Protein AF-A0A5N9HP59-F1 (afdb_monomer_lite)

Sequence (211 aa):
MQLTKTTSWGFIIGGLWASIGMLAFFFGILGVSDDMEPAEEFKKLQDNQEMALVFFIISVGVFGYLTKSFVQLSEAVNVIAEWHTYVRIMAIIMVGSLLVSMSTWLIHGPDATLETQQASDAVGNSVNSLFIIASAFVQLIIAWFALKNGLGNQIFKVFVAIIGVLSVLDLVNMVVDGAGSESDLAFITWIGWAIAVVGIGVLGLVTKEDA

Foldseek 3Di:
DFQDLLLLVLLQLLLCCLPVVVCCCQCPVLVHDPPDDLVSSVVSLVVCLVVLVVSLVVLLVSLVSNLVSLLSLCVQLPQDPVVSVLLNVLSCLLSVLLSQLSCLSRHDDPPDDSVSSVVSNVVSLVSNLSNLLSQLSSLLSSLVSNVVVVDDDPQLNVLSVLSNVLSVLSVVCCVPVHGRDDDPSVVVSSNSNSVSSNSNSVSSVVVVVVD

Secondary structure (DSSP, 8-state):
----HHHHHHHHHHHHIIIIIHHIIIIIII---TT--HHHHHHHHHHTHHHHHHHHHHHHHHHHHHHHHHHHHHHHTT--HHHHHHHHHHHHHHHHHHHHHHHHTT---TT--HHHHHHHHHHHHHHHHHHHHHHHHHHHHHHHHHHHTT-S-HHHHHHHHHHHHHHHHHHHHHHHH-TT---HHHHHHHHHHHHHHHHHHHHHHHTTTT-

pLDDT: mean 89.1, std 9.53, range [40.91, 97.38]

Radius of gyration: 17.84 Å; chains: 1; bounding box: 45×36×55 Å

Structure (mmCIF, N/CA/C/O backbone):
data_AF-A0A5N9HP59-F1
#
_entry.id   AF-A0A5N9HP59-F1
#
loop_
_atom_site.group_PDB
_atom_site.id
_atom_site.type_symbol
_atom_site.label_atom_id
_atom_site.label_alt_id
_atom_site.label_comp_id
_atom_site.label_asym_id
_atom_site.label_entity_id
_atom_site.label_seq_id
_atom_site.pdbx_PDB_ins_code
_atom_site.Cartn_x
_atom_site.Cartn_y
_atom_site.Cartn_z
_atom_site.occupancy
_atom_site.B_iso_or_equiv
_atom_site.auth_seq_id
_atom_site.auth_comp_id
_atom_site.auth_asym_id
_atom_site.auth_atom_id
_atom_site.pdbx_PDB_model_num
ATOM 1 N N . MET A 1 1 ? -12.501 -2.796 20.403 1.00 60.69 1 MET A N 1
ATOM 2 C CA . MET A 1 1 ? -12.332 -3.049 18.957 1.00 60.69 1 MET A CA 1
ATOM 3 C C . MET A 1 1 ? -11.448 -4.272 18.817 1.00 60.69 1 MET A C 1
ATOM 5 O O . MET A 1 1 ? -10.365 -4.255 19.383 1.00 60.69 1 MET A O 1
ATOM 9 N N . GLN A 1 2 ? -11.916 -5.322 18.145 1.00 65.44 2 GLN A N 1
ATOM 10 C CA . GLN A 1 2 ? -11.119 -6.525 17.902 1.00 65.44 2 GLN A CA 1
ATOM 11 C C . GLN A 1 2 ? -10.943 -6.697 16.394 1.00 65.44 2 GLN A C 1
ATOM 13 O O . GLN A 1 2 ? -11.914 -6.940 15.682 1.00 65.44 2 GLN A O 1
ATOM 18 N N . LEU A 1 3 ? -9.709 -6.555 15.907 1.00 82.44 3 LEU A N 1
ATOM 19 C CA . LEU A 1 3 ? -9.362 -6.990 14.555 1.00 82.44 3 LEU A CA 1
ATOM 20 C C . LEU A 1 3 ? -9.333 -8.516 14.527 1.00 82.44 3 LEU A C 1
ATOM 22 O O . LEU A 1 3 ? -8.943 -9.160 15.501 1.00 82.44 3 LEU A O 1
ATOM 26 N N . THR A 1 4 ? -9.764 -9.130 13.427 1.00 87.44 4 THR A N 1
ATOM 27 C CA . THR A 1 4 ? -9.646 -10.587 13.312 1.00 87.44 4 THR A CA 1
ATOM 28 C C . THR A 1 4 ? -8.181 -10.976 13.102 1.00 87.44 4 THR A C 1
ATOM 30 O O . THR A 1 4 ? -7.405 -10.208 12.540 1.00 87.44 4 THR A O 1
ATOM 33 N N . LYS A 1 5 ? -7.801 -12.198 13.506 1.00 90.00 5 LYS A N 1
ATOM 34 C CA . LYS A 1 5 ? -6.433 -12.712 13.305 1.00 90.00 5 LYS A CA 1
ATOM 35 C C . LYS A 1 5 ? -6.044 -12.669 11.822 1.00 90.00 5 LYS A C 1
ATOM 37 O O . LYS A 1 5 ? -4.927 -12.307 11.480 1.00 90.00 5 LYS A O 1
ATOM 42 N N . THR A 1 6 ? -6.998 -12.987 10.950 1.00 90.56 6 THR A N 1
ATOM 43 C CA . THR A 1 6 ? -6.867 -12.881 9.495 1.00 90.56 6 THR A CA 1
ATOM 44 C C . THR A 1 6 ? -6.629 -11.431 9.061 1.00 90.56 6 THR A C 1
ATOM 46 O O . THR A 1 6 ? -5.656 -11.148 8.376 1.00 90.56 6 THR A O 1
ATOM 49 N N . THR A 1 7 ? -7.437 -10.475 9.522 1.00 93.00 7 THR A N 1
ATOM 50 C CA . THR A 1 7 ? -7.237 -9.050 9.199 1.00 93.00 7 THR A CA 1
ATOM 51 C C . THR A 1 7 ? -5.834 -8.572 9.592 1.00 93.00 7 THR A C 1
ATOM 53 O O . THR A 1 7 ? -5.137 -7.957 8.784 1.00 93.00 7 THR A O 1
ATOM 56 N N . SER A 1 8 ? -5.392 -8.923 10.801 1.00 94.56 8 SER A N 1
ATOM 57 C CA . SER A 1 8 ? -4.064 -8.588 11.317 1.00 94.56 8 SER A CA 1
ATOM 58 C C . SER A 1 8 ? -2.923 -9.128 10.463 1.00 94.56 8 SER A C 1
ATOM 60 O O . SER A 1 8 ? -2.013 -8.379 10.119 1.00 94.56 8 SER A O 1
ATOM 62 N N . TRP A 1 9 ? -2.970 -10.408 10.087 1.00 96.38 9 TRP A N 1
ATOM 63 C CA . TRP A 1 9 ? -1.933 -10.997 9.240 1.00 96.38 9 TRP A CA 1
ATOM 64 C C . TRP A 1 9 ? -1.888 -10.374 7.848 1.00 96.38 9 TRP A C 1
ATOM 66 O O . TRP A 1 9 ? -0.796 -10.214 7.314 1.00 96.38 9 TRP A O 1
ATOM 76 N N . GLY A 1 10 ? -3.031 -9.978 7.282 1.00 95.88 10 GLY A N 1
ATOM 77 C CA . GLY A 1 10 ? -3.038 -9.271 6.000 1.00 95.88 10 GLY A CA 1
ATOM 78 C C . GLY A 1 10 ? -2.327 -7.919 6.065 1.00 95.88 10 GLY A C 1
ATOM 79 O O . GLY A 1 10 ? -1.605 -7.578 5.135 1.00 95.88 10 GLY A O 1
ATOM 80 N N . PHE A 1 11 ? -2.426 -7.197 7.186 1.00 96.69 11 PHE A N 1
ATOM 81 C CA . PHE A 1 11 ? -1.648 -5.972 7.389 1.00 96.69 11 PHE A CA 1
ATOM 82 C C . PHE A 1 11 ? -0.158 -6.236 7.594 1.00 96.69 11 PHE A C 1
ATOM 84 O O . PHE A 1 11 ? 0.661 -5.563 6.979 1.00 96.69 11 PHE A O 1
ATOM 91 N N . ILE A 1 12 ? 0.206 -7.227 8.410 1.00 97.19 12 ILE A N 1
ATOM 92 C CA . ILE A 1 12 ? 1.619 -7.562 8.646 1.00 97.19 12 ILE A CA 1
ATOM 93 C C . ILE A 1 12 ? 2.284 -7.993 7.335 1.00 97.19 12 ILE A C 1
ATOM 95 O O . ILE A 1 12 ? 3.295 -7.423 6.940 1.00 97.19 12 ILE A O 1
ATOM 99 N N . ILE A 1 13 ? 1.702 -8.971 6.637 1.00 97.12 13 ILE A N 1
ATOM 100 C CA . ILE A 1 13 ? 2.271 -9.511 5.397 1.00 97.12 13 ILE A CA 1
ATOM 101 C C . ILE A 1 13 ? 2.251 -8.444 4.302 1.00 97.12 13 ILE A C 1
ATOM 103 O O . ILE A 1 13 ? 3.265 -8.241 3.646 1.00 97.12 13 ILE A O 1
ATOM 107 N N . GLY A 1 14 ? 1.133 -7.731 4.133 1.00 96.12 14 GLY A N 1
ATOM 108 C CA . GLY A 1 14 ? 1.008 -6.688 3.119 1.00 96.12 14 GLY A CA 1
ATOM 109 C C . GLY A 1 14 ? 1.977 -5.527 3.330 1.00 96.12 14 GLY A C 1
ATOM 110 O O . GLY A 1 14 ? 2.651 -5.134 2.385 1.00 96.12 14 GLY A O 1
ATOM 111 N N . GLY A 1 15 ? 2.098 -5.014 4.558 1.00 95.12 15 GLY A N 1
ATOM 112 C CA . GLY A 1 15 ? 3.015 -3.918 4.880 1.00 95.12 15 GLY A CA 1
ATOM 113 C C . GLY A 1 15 ? 4.490 -4.311 4.747 1.00 95.12 15 GLY A C 1
ATOM 114 O O . GLY A 1 15 ? 5.276 -3.553 4.180 1.00 95.12 15 GLY A O 1
ATOM 115 N N . LEU A 1 16 ? 4.869 -5.514 5.199 1.00 96.75 16 LEU A N 1
ATOM 116 C CA . LEU A 1 16 ? 6.237 -6.023 5.032 1.00 96.75 16 LEU A CA 1
ATOM 117 C C . LEU A 1 16 ? 6.569 -6.309 3.563 1.00 96.75 16 LEU A C 1
ATOM 119 O O . LEU A 1 16 ? 7.677 -6.024 3.123 1.00 96.75 16 LEU A O 1
ATOM 123 N N . TRP A 1 17 ? 5.622 -6.843 2.790 1.00 96.31 17 TRP A N 1
ATOM 124 C CA . TRP A 1 17 ? 5.826 -7.108 1.367 1.00 96.31 17 TRP A CA 1
ATOM 125 C C . TRP A 1 17 ? 5.961 -5.820 0.559 1.00 96.31 17 TRP A C 1
ATOM 127 O O . TRP A 1 17 ? 6.907 -5.687 -0.213 1.00 96.31 17 TRP A O 1
ATOM 137 N N . ALA A 1 18 ? 5.072 -4.845 0.781 1.00 91.94 18 ALA A N 1
ATOM 138 C CA . ALA A 1 18 ? 5.146 -3.556 0.101 1.00 91.94 18 ALA A CA 1
ATOM 139 C C . ALA A 1 18 ? 6.399 -2.755 0.450 1.00 91.94 18 ALA A C 1
ATOM 141 O O . ALA A 1 18 ? 6.679 -1.827 -0.283 1.00 91.94 18 ALA A O 1
ATOM 142 N N . SER A 1 19 ? 7.125 -3.077 1.524 1.00 92.94 19 SER A N 1
ATOM 143 C CA . SER A 1 19 ? 8.387 -2.420 1.881 1.00 92.94 19 SER A CA 1
ATOM 144 C C . SER A 1 19 ? 9.571 -3.357 1.650 1.00 92.94 19 SER A C 1
ATOM 146 O O . SER A 1 19 ? 10.162 -3.369 0.576 1.00 92.94 19 SER A O 1
ATOM 148 N N . ILE A 1 20 ? 9.882 -4.199 2.635 1.00 92.88 20 ILE A N 1
ATOM 149 C CA . ILE A 1 20 ? 11.017 -5.129 2.624 1.00 92.88 20 ILE A CA 1
ATOM 150 C C . ILE A 1 20 ? 10.962 -6.067 1.414 1.00 92.88 20 ILE A C 1
ATOM 152 O O . ILE A 1 20 ? 11.995 -6.315 0.804 1.00 92.88 20 ILE A O 1
ATOM 156 N N . GLY A 1 21 ? 9.779 -6.574 1.054 1.00 92.50 21 GLY A N 1
ATOM 157 C CA . GLY A 1 21 ? 9.615 -7.453 -0.108 1.00 92.50 21 GLY A CA 1
ATOM 158 C C . GLY A 1 21 ? 10.000 -6.770 -1.420 1.00 92.50 21 GLY A C 1
ATOM 159 O O . GLY A 1 21 ? 10.781 -7.331 -2.186 1.00 92.50 21 GLY A O 1
ATOM 160 N N . MET A 1 22 ? 9.512 -5.546 -1.648 1.00 90.31 22 MET A N 1
ATOM 161 C CA . MET A 1 22 ? 9.883 -4.747 -2.821 1.00 90.31 22 MET A CA 1
ATOM 162 C C . MET A 1 22 ? 11.371 -4.387 -2.810 1.00 90.31 22 MET A C 1
ATOM 164 O O . MET A 1 22 ? 12.056 -4.651 -3.792 1.00 90.31 22 MET A O 1
ATOM 168 N N . LEU A 1 23 ? 11.907 -3.883 -1.693 1.00 91.19 23 LEU A N 1
ATOM 169 C CA . LEU A 1 23 ? 13.331 -3.537 -1.582 1.00 91.19 23 LEU A CA 1
ATOM 170 C C . LEU A 1 23 ? 14.239 -4.745 -1.849 1.00 91.19 23 LEU A C 1
ATOM 172 O O . LEU A 1 23 ? 15.195 -4.651 -2.614 1.00 91.19 23 LEU A O 1
ATOM 176 N N . ALA A 1 24 ? 13.932 -5.898 -1.250 1.00 91.94 24 ALA A N 1
ATOM 177 C CA . ALA A 1 24 ? 14.699 -7.123 -1.456 1.00 91.94 24 ALA A CA 1
ATOM 178 C C . ALA A 1 24 ? 14.623 -7.612 -2.907 1.00 91.94 24 ALA A C 1
ATOM 180 O O . ALA A 1 24 ? 15.596 -8.163 -3.420 1.00 91.94 24 ALA A O 1
ATOM 181 N N . PHE A 1 25 ? 13.490 -7.406 -3.577 1.00 91.62 25 PHE A N 1
ATOM 182 C CA . PHE A 1 25 ? 13.338 -7.771 -4.974 1.00 91.62 25 PHE A CA 1
ATOM 183 C C . PHE A 1 25 ? 14.143 -6.847 -5.899 1.00 91.62 25 PHE A C 1
ATOM 185 O O . PHE A 1 25 ? 14.986 -7.342 -6.643 1.00 91.62 25 PHE A O 1
ATOM 192 N N . PHE A 1 26 ? 13.963 -5.527 -5.811 1.00 87.62 26 PHE A N 1
ATOM 193 C CA . PHE A 1 26 ? 14.648 -4.577 -6.695 1.00 87.62 26 PHE A CA 1
ATOM 194 C C . PHE A 1 26 ? 16.159 -4.522 -6.446 1.00 87.62 26 PHE A C 1
ATOM 196 O O . PHE A 1 26 ? 16.938 -4.753 -7.367 1.00 87.62 26 PHE A O 1
ATOM 203 N N . PHE A 1 27 ? 16.593 -4.322 -5.201 1.00 88.88 27 PHE A N 1
ATOM 204 C CA . PHE A 1 27 ? 18.021 -4.199 -4.888 1.00 88.88 27 PHE A CA 1
ATOM 205 C C . PHE A 1 27 ? 18.728 -5.549 -4.755 1.00 88.88 27 PHE A C 1
ATOM 207 O O . PHE A 1 27 ? 19.915 -5.663 -5.046 1.00 88.88 27 PHE A O 1
ATOM 214 N N . GLY A 1 28 ? 18.027 -6.581 -4.282 1.00 87.38 28 GLY A N 1
ATOM 215 C CA . GLY A 1 28 ? 18.634 -7.882 -4.000 1.00 87.38 28 GLY A CA 1
ATOM 216 C C . GLY A 1 28 ? 18.578 -8.847 -5.180 1.00 87.38 28 GLY A C 1
ATOM 217 O O . GLY A 1 28 ? 19.604 -9.404 -5.562 1.00 87.38 28 GLY A O 1
ATOM 218 N N . ILE A 1 29 ? 17.384 -9.073 -5.733 1.00 86.44 29 ILE A N 1
ATOM 219 C CA . ILE A 1 29 ? 17.166 -10.072 -6.791 1.00 86.44 29 ILE A CA 1
ATOM 220 C C . ILE A 1 29 ? 17.513 -9.491 -8.157 1.00 86.44 29 ILE A C 1
ATOM 222 O O . ILE A 1 29 ? 18.319 -10.072 -8.878 1.00 86.44 29 ILE A O 1
ATOM 226 N N . LEU A 1 30 ? 16.926 -8.346 -8.506 1.00 86.62 30 LEU A N 1
ATOM 227 C CA . LEU A 1 30 ? 17.218 -7.684 -9.772 1.00 86.62 30 LEU A CA 1
ATOM 228 C C . LEU A 1 30 ? 18.567 -6.963 -9.736 1.00 86.62 30 LEU A C 1
ATOM 230 O O . LEU A 1 30 ? 19.201 -6.802 -10.773 1.00 86.62 30 LEU A O 1
ATOM 234 N N . GLY A 1 31 ? 19.022 -6.538 -8.555 1.00 84.94 31 GLY A N 1
ATOM 235 C CA . GLY A 1 31 ? 20.258 -5.775 -8.415 1.00 84.94 31 GLY A CA 1
ATOM 236 C C . GLY A 1 31 ? 20.184 -4.405 -9.084 1.00 84.94 31 GLY A C 1
ATOM 237 O O . GLY A 1 31 ? 21.214 -3.935 -9.565 1.00 84.94 31 GLY A O 1
ATOM 238 N N . VAL A 1 32 ? 18.987 -3.820 -9.187 1.00 84.56 32 VAL A N 1
ATOM 239 C CA . VAL A 1 32 ? 18.764 -2.442 -9.647 1.00 84.56 32 VAL A CA 1
ATOM 240 C C . VAL A 1 32 ? 19.255 -1.492 -8.558 1.00 84.56 32 VAL A C 1
ATOM 242 O O . VAL A 1 32 ? 19.167 -1.808 -7.372 1.00 84.56 32 VAL A O 1
ATOM 245 N N . SER A 1 33 ? 19.813 -0.356 -8.958 1.00 80.50 33 SER A N 1
ATOM 246 C CA . SER A 1 33 ? 20.255 0.708 -8.058 1.00 80.50 33 SER A CA 1
ATOM 247 C C . SER A 1 33 ? 19.834 2.055 -8.614 1.00 80.50 33 SER A C 1
ATOM 249 O O . SER A 1 33 ? 19.825 2.213 -9.830 1.00 80.50 33 SER A O 1
ATOM 251 N N . ASP A 1 34 ? 19.602 3.028 -7.740 1.00 71.62 34 ASP A N 1
ATOM 252 C CA . ASP A 1 34 ? 19.123 4.362 -8.129 1.00 71.62 34 ASP A CA 1
ATOM 253 C C . ASP A 1 34 ? 20.082 5.094 -9.097 1.00 71.62 34 ASP A C 1
ATOM 255 O O . ASP A 1 34 ? 19.647 5.891 -9.920 1.00 71.62 34 ASP A O 1
ATOM 259 N N . ASP A 1 35 ? 21.384 4.776 -9.061 1.00 80.38 35 ASP A N 1
ATOM 260 C CA . ASP A 1 35 ? 22.406 5.364 -9.946 1.00 80.38 35 ASP A CA 1
ATOM 261 C C . ASP A 1 35 ? 22.598 4.605 -11.281 1.00 80.38 35 ASP A C 1
ATOM 263 O O . ASP A 1 35 ? 23.560 4.851 -12.015 1.00 80.38 35 ASP A O 1
ATOM 267 N N . MET A 1 36 ? 21.745 3.622 -11.584 1.00 85.19 36 MET A N 1
ATOM 268 C CA . MET A 1 36 ? 21.893 2.762 -12.762 1.00 85.19 36 MET A CA 1
ATOM 269 C C . MET A 1 36 ? 21.461 3.469 -14.048 1.00 85.19 36 MET A C 1
ATOM 271 O O . MET A 1 36 ? 20.475 4.201 -14.075 1.00 85.19 36 MET A O 1
ATOM 275 N N . GLU A 1 37 ? 22.166 3.217 -15.156 1.00 88.75 37 GLU A N 1
ATOM 276 C CA . GLU A 1 37 ? 21.709 3.718 -16.453 1.00 88.75 37 GLU A CA 1
ATOM 277 C C . GLU A 1 37 ? 20.408 3.007 -16.881 1.00 88.75 37 GLU A C 1
ATOM 279 O O . GLU A 1 37 ? 20.326 1.779 -16.772 1.00 88.75 37 GLU A O 1
ATOM 284 N N . PRO A 1 38 ? 19.424 3.715 -17.475 1.00 84.50 38 PRO A N 1
ATOM 285 C CA . PRO A 1 38 ? 18.133 3.123 -17.850 1.00 84.50 38 PRO A CA 1
ATOM 286 C C . PRO A 1 38 ? 18.240 1.886 -18.754 1.00 84.50 38 PRO A C 1
ATOM 288 O O . PRO A 1 38 ? 17.446 0.956 -18.660 1.00 84.50 38 PRO A O 1
ATOM 291 N N . ALA A 1 39 ? 19.246 1.848 -19.634 1.00 86.50 39 ALA A N 1
ATOM 292 C CA . ALA A 1 39 ? 19.487 0.702 -20.508 1.00 86.50 39 ALA A CA 1
ATOM 293 C C . ALA A 1 39 ? 20.008 -0.533 -19.750 1.00 86.50 39 ALA A C 1
ATOM 295 O O . ALA A 1 39 ? 19.742 -1.666 -20.156 1.00 86.50 39 ALA A O 1
ATOM 296 N N . GLU A 1 40 ? 20.760 -0.328 -18.667 1.00 88.81 40 GLU A N 1
ATOM 297 C CA . GLU A 1 40 ? 21.229 -1.414 -17.809 1.00 88.81 40 GLU A CA 1
ATOM 298 C C . GLU A 1 40 ? 20.081 -1.952 -16.951 1.00 88.81 40 GLU A C 1
ATOM 300 O O . GLU A 1 40 ? 19.882 -3.167 -16.907 1.00 88.81 40 GLU A O 1
ATOM 305 N N . GLU A 1 41 ? 19.276 -1.068 -16.356 1.00 85.62 41 GLU A N 1
ATOM 306 C CA . GLU A 1 41 ? 18.075 -1.446 -15.603 1.00 85.62 41 GLU A CA 1
ATOM 307 C C . GLU A 1 41 ? 17.109 -2.262 -16.471 1.00 85.62 41 GLU A C 1
ATOM 309 O O . GLU A 1 41 ? 16.693 -3.359 -16.083 1.00 85.62 41 GLU A O 1
ATOM 314 N N . PHE A 1 42 ? 16.837 -1.788 -17.693 1.00 87.31 42 PHE A N 1
ATOM 315 C CA . PHE A 1 42 ? 16.015 -2.496 -18.671 1.00 87.31 42 PHE A CA 1
ATOM 316 C C . PHE A 1 42 ? 16.492 -3.924 -18.906 1.00 87.31 42 PHE A C 1
ATOM 318 O O . PHE A 1 42 ? 15.716 -4.883 -18.880 1.00 87.31 42 PHE A O 1
ATOM 325 N N . LYS A 1 43 ? 17.799 -4.068 -19.134 1.00 88.31 43 LYS A N 1
ATOM 326 C CA . LYS A 1 43 ? 18.406 -5.359 -19.413 1.00 88.31 43 LYS A CA 1
ATOM 327 C C . LYS A 1 43 ? 18.279 -6.291 -18.214 1.00 88.31 43 LYS A C 1
ATOM 329 O O . LYS A 1 43 ? 17.948 -7.455 -18.403 1.00 88.31 43 LYS A O 1
ATOM 334 N N . LYS A 1 44 ? 18.474 -5.800 -16.985 1.00 88.88 44 LYS A N 1
ATOM 335 C CA . LYS A 1 44 ? 18.284 -6.623 -15.780 1.00 88.88 44 LYS A CA 1
ATOM 336 C C . LYS A 1 44 ? 16.840 -7.086 -15.623 1.00 88.88 44 LYS A C 1
ATOM 338 O O . LYS A 1 44 ? 16.624 -8.235 -15.241 1.00 88.88 44 LYS A O 1
ATOM 343 N N . LEU A 1 45 ? 15.864 -6.238 -15.940 1.00 86.38 45 LEU A N 1
ATOM 344 C CA . LEU A 1 45 ? 14.448 -6.612 -15.932 1.00 86.38 45 LEU A CA 1
ATOM 345 C C . LEU A 1 45 ? 14.131 -7.677 -16.990 1.00 86.38 45 LEU A C 1
ATOM 347 O O . LEU A 1 45 ? 13.450 -8.653 -16.678 1.00 86.38 45 LEU A O 1
ATOM 351 N N . GLN A 1 46 ? 14.665 -7.539 -18.208 1.00 87.12 46 GLN A N 1
ATOM 352 C CA . GLN A 1 46 ? 14.524 -8.555 -19.258 1.00 87.12 46 GLN A CA 1
ATOM 353 C C . GLN A 1 46 ? 15.194 -9.881 -18.877 1.00 87.12 46 GLN A C 1
ATOM 355 O O . GLN A 1 46 ? 14.567 -10.935 -18.965 1.00 87.12 46 GLN A O 1
ATOM 360 N N . ASP A 1 47 ? 16.437 -9.835 -18.394 1.00 89.56 47 ASP A N 1
ATOM 361 C CA . ASP A 1 47 ? 17.213 -11.021 -18.013 1.00 89.56 47 ASP A CA 1
ATOM 362 C C . ASP A 1 47 ? 16.562 -11.785 -16.840 1.00 89.56 47 ASP A C 1
ATOM 364 O O . ASP A 1 47 ? 16.760 -12.992 -16.695 1.00 89.56 47 ASP A O 1
ATOM 368 N N . ASN A 1 48 ? 15.752 -11.107 -16.016 1.00 89.56 48 ASN A N 1
ATOM 369 C CA . ASN A 1 48 ? 15.076 -11.675 -14.845 1.00 89.56 48 ASN A CA 1
ATOM 370 C C . ASN A 1 48 ? 13.543 -11.723 -14.982 1.00 89.56 48 ASN A C 1
ATOM 372 O O . ASN A 1 48 ? 12.832 -11.795 -13.974 1.00 89.56 48 ASN A O 1
ATOM 376 N N . GLN A 1 49 ? 13.013 -11.721 -16.208 1.00 88.25 49 GLN A N 1
ATOM 377 C CA . GLN A 1 49 ? 11.572 -11.633 -16.466 1.00 88.25 49 GLN A CA 1
ATOM 378 C C . GLN A 1 49 ? 10.752 -12.731 -15.762 1.00 88.25 49 GLN A C 1
ATOM 380 O O . GLN A 1 49 ? 9.664 -12.467 -15.249 1.00 88.25 49 GLN A O 1
ATOM 385 N N . GLU A 1 50 ? 11.262 -13.964 -15.688 1.00 89.75 50 GLU A N 1
ATOM 386 C CA . GLU A 1 50 ? 10.578 -15.056 -14.979 1.00 89.75 50 GLU A CA 1
ATOM 387 C C . GLU A 1 50 ? 10.437 -14.761 -13.479 1.00 89.75 50 GLU A C 1
ATOM 389 O O . GLU A 1 50 ? 9.369 -14.963 -12.895 1.00 89.75 50 GLU A O 1
ATOM 394 N N . MET A 1 51 ? 11.490 -14.224 -12.859 1.00 90.69 51 MET A N 1
ATOM 395 C CA . MET A 1 51 ? 11.471 -13.833 -11.450 1.00 90.69 51 MET A CA 1
ATOM 396 C C . MET A 1 51 ? 10.534 -12.650 -11.214 1.00 90.69 51 MET A C 1
ATOM 398 O O . MET A 1 51 ? 9.795 -12.647 -10.229 1.00 90.69 51 MET A O 1
ATOM 402 N N . ALA A 1 52 ? 10.514 -11.684 -12.133 1.00 90.69 52 ALA A N 1
ATOM 403 C CA . ALA A 1 52 ? 9.592 -10.556 -12.103 1.00 90.69 52 ALA A CA 1
ATOM 404 C C . ALA A 1 52 ? 8.126 -11.006 -12.204 1.00 90.69 52 ALA A C 1
ATOM 406 O O . ALA A 1 52 ? 7.281 -10.542 -11.434 1.00 90.69 52 ALA A O 1
ATOM 407 N N . LEU A 1 53 ? 7.826 -11.989 -13.057 1.00 91.12 53 LEU A N 1
ATOM 408 C CA . LEU A 1 53 ? 6.495 -12.588 -13.156 1.00 91.12 53 LEU A CA 1
ATOM 409 C C . LEU A 1 53 ? 6.093 -13.323 -11.868 1.00 91.12 53 LEU A C 1
ATOM 411 O O . LEU A 1 53 ? 4.972 -13.152 -11.385 1.00 91.12 53 LEU A O 1
ATOM 415 N N . VAL A 1 54 ? 6.989 -14.123 -11.282 1.00 92.62 54 VAL A N 1
ATOM 416 C CA . VAL A 1 54 ? 6.730 -14.810 -10.004 1.00 92.62 54 VAL A CA 1
ATOM 417 C C . VAL A 1 54 ? 6.470 -13.796 -8.891 1.00 92.62 54 VAL A C 1
ATOM 419 O O . VAL A 1 54 ? 5.494 -13.927 -8.147 1.00 92.62 54 VAL A O 1
ATOM 422 N N . PHE A 1 55 ? 7.300 -12.758 -8.802 1.00 93.44 55 PHE A N 1
ATO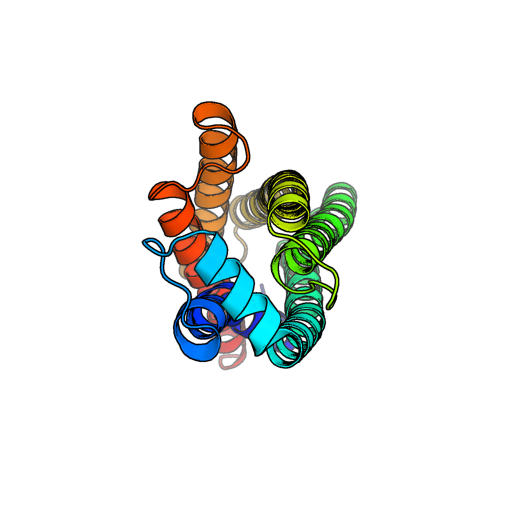M 423 C CA . PHE A 1 55 ? 7.134 -11.676 -7.839 1.00 93.44 55 PHE A CA 1
ATOM 424 C C . PHE A 1 55 ? 5.795 -10.955 -8.019 1.00 93.44 55 PHE A C 1
ATOM 426 O O . PHE A 1 55 ? 5.087 -10.705 -7.037 1.00 93.44 55 PHE A O 1
ATOM 433 N N . PHE A 1 56 ? 5.399 -10.684 -9.263 1.00 94.31 56 PHE A N 1
ATOM 434 C CA . PHE A 1 56 ? 4.107 -10.090 -9.584 1.00 94.31 56 PHE A CA 1
ATOM 435 C C . PHE A 1 56 ? 2.939 -10.977 -9.130 1.00 94.31 56 PHE A C 1
ATOM 437 O O . PHE A 1 56 ? 2.039 -10.500 -8.440 1.00 94.31 56 PHE A O 1
ATOM 444 N N . ILE A 1 57 ? 2.970 -12.281 -9.424 1.00 94.88 57 ILE A N 1
ATOM 445 C CA . ILE A 1 57 ? 1.923 -13.232 -9.008 1.00 94.88 57 ILE A CA 1
ATOM 446 C C . ILE A 1 57 ? 1.786 -13.276 -7.479 1.00 94.88 57 ILE A C 1
ATOM 448 O O . ILE A 1 57 ? 0.669 -13.256 -6.955 1.00 94.88 57 ILE A O 1
ATOM 452 N N . ILE A 1 58 ? 2.905 -13.296 -6.748 1.00 95.44 58 ILE A N 1
ATOM 453 C CA . ILE A 1 58 ? 2.885 -13.243 -5.278 1.00 95.44 58 ILE A CA 1
ATOM 454 C C . ILE A 1 58 ? 2.285 -11.913 -4.807 1.00 95.44 58 ILE A C 1
ATOM 456 O O . ILE A 1 58 ? 1.421 -11.906 -3.927 1.00 95.44 58 ILE A O 1
ATOM 460 N N . SER A 1 59 ? 2.678 -10.803 -5.434 1.00 95.50 59 SER A N 1
ATOM 461 C CA . SER A 1 59 ? 2.171 -9.463 -5.126 1.00 95.50 59 SER A CA 1
ATOM 462 C C . SER A 1 59 ? 0.659 -9.357 -5.315 1.00 95.50 59 SER A C 1
ATOM 464 O O . SER A 1 59 ? -0.012 -8.776 -4.466 1.00 95.50 59 SER A O 1
ATOM 466 N N . VAL A 1 60 ? 0.084 -9.988 -6.345 1.00 96.12 60 VAL A N 1
ATOM 467 C CA . VAL A 1 60 ? -1.377 -10.065 -6.533 1.00 96.12 60 VAL A CA 1
ATOM 468 C C . VAL A 1 60 ? -2.054 -10.704 -5.317 1.00 96.12 60 VAL A C 1
ATOM 470 O O . VAL A 1 60 ? -3.022 -10.157 -4.783 1.00 96.12 60 VAL A O 1
ATOM 473 N N . GLY A 1 61 ? -1.540 -11.842 -4.843 1.00 96.50 61 GLY A N 1
ATOM 474 C CA . GLY A 1 61 ? -2.094 -12.536 -3.677 1.00 96.50 61 GLY A CA 1
ATOM 475 C C . GLY A 1 61 ? -1.948 -11.731 -2.384 1.00 96.50 61 GLY A C 1
ATOM 476 O O . GLY A 1 61 ? -2.906 -11.597 -1.616 1.00 96.50 61 GLY A O 1
ATOM 477 N N . VAL A 1 62 ? -0.765 -11.159 -2.155 1.00 97.38 62 VAL A N 1
ATOM 478 C CA . VAL A 1 62 ? -0.460 -10.376 -0.953 1.00 97.38 62 VAL A CA 1
ATOM 479 C C . VAL A 1 62 ? -1.273 -9.083 -0.908 1.00 97.38 62 VAL A C 1
ATOM 481 O O . VAL A 1 62 ? -1.911 -8.798 0.107 1.00 97.38 62 VAL A O 1
ATOM 484 N N . PHE A 1 63 ? -1.318 -8.319 -1.999 1.00 96.44 63 PHE A N 1
ATOM 485 C CA . PHE A 1 63 ? -2.066 -7.066 -2.033 1.00 96.44 63 PHE A CA 1
ATOM 486 C C . PHE A 1 63 ? -3.575 -7.285 -2.067 1.00 96.44 63 PHE A C 1
ATOM 488 O O . PHE A 1 63 ? -4.300 -6.539 -1.414 1.00 96.44 63 PHE A O 1
ATOM 495 N N . GLY A 1 64 ? -4.066 -8.363 -2.687 1.00 96.25 64 GLY A N 1
ATOM 496 C CA . GLY A 1 64 ? -5.467 -8.767 -2.545 1.00 96.25 64 GLY A CA 1
ATOM 497 C C . GLY A 1 64 ? -5.849 -9.054 -1.086 1.00 96.25 64 GLY A C 1
ATOM 498 O O . GLY A 1 64 ? -6.921 -8.653 -0.619 1.00 96.25 64 GLY A O 1
ATOM 499 N N . TYR A 1 65 ? -4.953 -9.691 -0.325 1.00 96.62 65 TYR A N 1
ATOM 500 C CA . TYR A 1 65 ? -5.155 -9.900 1.107 1.00 96.62 65 TYR A CA 1
ATOM 501 C C . TYR A 1 65 ? -5.126 -8.581 1.893 1.00 96.62 65 TYR A C 1
ATOM 503 O O . TYR A 1 65 ? -5.990 -8.357 2.745 1.00 96.62 65 TYR A O 1
ATOM 511 N N . LEU A 1 66 ? -4.202 -7.677 1.562 1.00 96.12 66 LEU A N 1
ATOM 512 C CA . LEU A 1 66 ? -4.119 -6.347 2.162 1.00 96.12 66 LEU A CA 1
ATOM 513 C C . LEU A 1 66 ? -5.393 -5.517 1.916 1.00 96.12 66 LEU A C 1
ATOM 515 O O . LEU A 1 66 ? -5.925 -4.934 2.862 1.00 96.12 66 LEU A O 1
ATOM 519 N N . THR A 1 67 ? -5.939 -5.512 0.692 1.00 96.06 67 THR A N 1
ATOM 520 C CA . THR A 1 67 ? -7.221 -4.857 0.362 1.00 96.06 67 THR A CA 1
ATOM 521 C C . THR A 1 67 ? -8.335 -5.348 1.269 1.00 96.06 67 THR A C 1
ATOM 523 O O . THR A 1 67 ? -9.046 -4.549 1.882 1.00 96.06 67 THR A O 1
ATOM 526 N N . LYS A 1 68 ? -8.477 -6.674 1.394 1.00 95.88 68 LYS A N 1
ATOM 527 C CA . LYS A 1 68 ? -9.468 -7.276 2.288 1.00 95.88 68 LYS A CA 1
ATOM 528 C C . LYS A 1 68 ? -9.267 -6.798 3.728 1.00 95.88 68 LYS A C 1
ATOM 530 O O . LYS A 1 68 ? -10.252 -6.494 4.399 1.00 95.88 68 LYS A O 1
ATOM 535 N N . SER A 1 69 ? -8.023 -6.710 4.197 1.00 96.44 69 SER A N 1
ATOM 536 C CA . SER A 1 69 ? -7.725 -6.236 5.548 1.00 96.44 69 SER A CA 1
ATOM 537 C C . SER A 1 69 ? -8.119 -4.77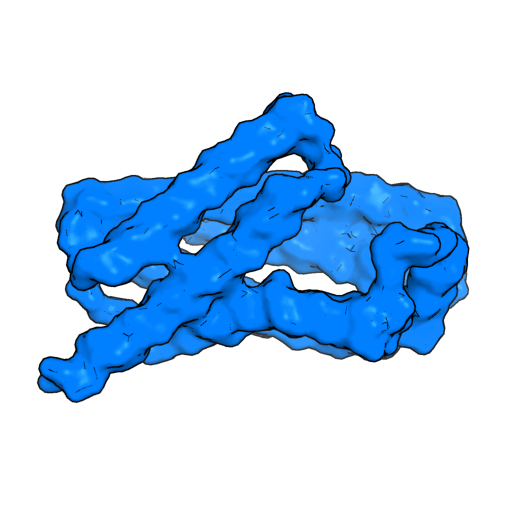7 5.774 1.00 96.44 69 SER A C 1
ATOM 539 O O . SER A 1 69 ? -8.721 -4.483 6.806 1.00 96.44 69 SER A O 1
ATOM 541 N N . PHE A 1 70 ? -7.876 -3.876 4.818 1.00 96.06 70 PHE A N 1
ATOM 542 C CA . PHE A 1 70 ? -8.335 -2.483 4.910 1.00 96.06 70 PHE A CA 1
ATOM 543 C C . PHE A 1 70 ? -9.860 -2.370 4.966 1.00 96.06 70 PHE A C 1
ATOM 545 O O . PHE A 1 70 ? -10.390 -1.637 5.802 1.00 96.06 70 PHE A O 1
ATOM 552 N N . VAL A 1 71 ? -10.576 -3.143 4.145 1.00 96.31 71 VAL A N 1
ATOM 553 C CA . VAL A 1 71 ? -12.045 -3.186 4.193 1.00 96.31 71 VAL A CA 1
ATOM 554 C C . VAL A 1 71 ? -12.526 -3.665 5.565 1.00 96.31 71 VAL A C 1
ATOM 556 O O . VAL A 1 71 ? -13.346 -3.006 6.196 1.00 96.31 71 VAL A O 1
ATOM 559 N N . GLN A 1 72 ? -11.968 -4.751 6.093 1.00 95.12 72 GLN A N 1
ATOM 560 C CA . GLN A 1 72 ? -12.350 -5.262 7.415 1.00 95.12 72 GLN A CA 1
ATOM 561 C C . GLN A 1 72 ? -11.978 -4.311 8.560 1.00 95.12 72 GLN A C 1
ATOM 563 O O . GLN A 1 72 ? -12.701 -4.219 9.551 1.00 95.12 72 GLN A O 1
ATOM 568 N N . LEU A 1 73 ? -10.872 -3.576 8.436 1.00 94.38 73 LEU A N 1
ATOM 569 C CA . LEU A 1 73 ? -10.515 -2.522 9.381 1.00 94.38 73 LEU A CA 1
ATOM 570 C C . LEU A 1 73 ? -11.548 -1.396 9.364 1.00 94.38 73 LEU A C 1
ATOM 572 O O . LEU A 1 73 ? -11.925 -0.911 10.427 1.00 94.38 73 LEU A O 1
ATOM 576 N N . SER A 1 74 ? -12.043 -1.014 8.186 1.00 94.25 74 SER A N 1
ATOM 577 C CA . SER A 1 74 ? -13.082 0.009 8.070 1.00 94.25 74 SER A CA 1
ATOM 578 C C . SER A 1 74 ? -14.405 -0.413 8.733 1.00 94.25 74 SER A C 1
ATOM 580 O O . SER A 1 74 ? -15.038 0.398 9.410 1.00 94.25 74 SER A O 1
ATOM 582 N N . GLU A 1 75 ? -14.767 -1.698 8.666 1.00 93.19 75 GLU A N 1
ATOM 583 C CA . GLU A 1 75 ? -15.879 -2.262 9.448 1.00 93.19 75 GLU A CA 1
ATOM 584 C C . GLU A 1 75 ? -15.584 -2.182 10.954 1.00 93.19 75 GLU A C 1
ATOM 586 O O . GLU A 1 75 ? -16.412 -1.716 11.734 1.00 93.19 75 GLU A O 1
ATOM 591 N N . ALA A 1 76 ? -14.374 -2.568 11.369 1.00 90.88 76 ALA A N 1
ATOM 592 C CA . ALA A 1 76 ? -13.975 -2.601 12.775 1.00 90.88 76 ALA A CA 1
ATOM 593 C C . ALA A 1 76 ? -13.896 -1.212 13.437 1.00 90.88 76 ALA A C 1
ATOM 595 O O . ALA A 1 76 ? -14.072 -1.110 14.654 1.00 90.88 76 ALA A O 1
ATOM 596 N N . VAL A 1 77 ? -13.648 -0.152 12.659 1.00 91.88 77 VAL A N 1
ATOM 597 C CA . VAL A 1 77 ? -13.667 1.243 13.138 1.00 91.88 77 VAL A CA 1
ATOM 598 C C . VAL A 1 77 ? -15.044 1.912 12.986 1.00 91.88 77 VAL A C 1
ATOM 600 O O . VAL A 1 77 ? -15.169 3.124 13.175 1.00 91.88 77 VAL A O 1
ATOM 603 N N . ASN A 1 78 ? -16.093 1.131 12.701 1.00 92.12 78 ASN A N 1
ATOM 604 C CA . ASN A 1 78 ? -17.477 1.587 12.547 1.00 92.12 78 ASN A CA 1
ATOM 605 C C . ASN A 1 78 ? -17.635 2.698 11.490 1.00 92.12 78 ASN A C 1
ATOM 607 O O . ASN A 1 78 ? -18.307 3.706 11.735 1.00 92.12 78 ASN A O 1
ATOM 611 N N . VAL A 1 79 ? -17.020 2.534 10.312 1.00 92.50 79 VAL A N 1
ATOM 612 C CA . VAL A 1 79 ? -17.332 3.383 9.151 1.00 92.50 79 VAL A CA 1
ATOM 613 C C . VAL A 1 79 ? -18.793 3.147 8.748 1.00 92.50 79 VAL A C 1
ATOM 615 O O . VAL A 1 79 ? -19.218 2.011 8.545 1.00 92.50 79 VAL A O 1
ATOM 618 N N . ILE A 1 80 ? -19.581 4.221 8.639 1.00 91.69 80 ILE A N 1
ATOM 619 C CA . ILE A 1 80 ? -21.009 4.121 8.288 1.00 91.69 80 ILE A CA 1
ATOM 620 C C . ILE A 1 80 ? -21.211 3.607 6.854 1.00 91.69 80 ILE A C 1
ATOM 622 O O . ILE A 1 80 ? -20.356 3.803 5.995 1.00 91.69 80 ILE A O 1
ATOM 626 N N . ALA A 1 81 ? -22.359 2.978 6.585 1.00 87.56 81 ALA A N 1
ATOM 627 C CA . ALA A 1 81 ? -22.600 2.162 5.387 1.00 87.56 81 ALA A CA 1
ATOM 628 C C . ALA A 1 81 ? -22.250 2.830 4.036 1.00 87.56 81 ALA A C 1
ATOM 630 O O . ALA A 1 81 ? -21.651 2.188 3.170 1.00 87.56 81 ALA A O 1
ATOM 631 N N . GLU A 1 82 ? -22.584 4.111 3.858 1.00 90.12 82 GLU A N 1
ATOM 632 C CA . GLU A 1 82 ? -22.279 4.869 2.634 1.00 90.12 82 GLU A CA 1
ATOM 633 C C . GLU A 1 82 ? -20.764 5.014 2.424 1.00 90.12 82 GLU A C 1
ATOM 635 O O . GLU A 1 82 ? -20.221 4.612 1.394 1.00 90.12 82 GLU A O 1
ATOM 640 N N . TRP A 1 83 ? -20.060 5.493 3.453 1.00 95.19 83 TRP A N 1
ATOM 641 C CA . TRP A 1 83 ? -18.602 5.632 3.446 1.00 95.19 83 TRP A CA 1
ATOM 642 C C . TRP A 1 83 ? -17.892 4.288 3.364 1.00 95.19 83 TRP A C 1
ATOM 644 O O . TRP A 1 83 ? -16.832 4.177 2.759 1.00 95.19 83 TRP A O 1
ATOM 654 N N . HIS A 1 84 ? -18.485 3.248 3.935 1.00 94.44 84 HIS A N 1
ATOM 655 C CA . HIS A 1 84 ? -17.927 1.912 3.896 1.00 94.44 84 HIS A CA 1
ATOM 656 C C . HIS A 1 84 ? -17.943 1.328 2.476 1.00 94.44 84 HIS A C 1
ATOM 658 O O . HIS A 1 84 ? -16.971 0.719 2.028 1.00 94.44 84 HIS A O 1
ATOM 664 N N . THR A 1 85 ? -19.023 1.568 1.730 1.00 95.56 85 THR A N 1
ATOM 665 C CA . THR A 1 85 ? -19.103 1.201 0.308 1.00 95.56 85 THR A CA 1
ATOM 666 C C . THR A 1 85 ? -18.050 1.947 -0.505 1.00 95.56 85 THR A C 1
ATOM 668 O O . THR A 1 85 ? -17.365 1.340 -1.328 1.00 95.56 85 THR A O 1
ATOM 671 N N . TYR A 1 86 ? -17.858 3.237 -0.222 1.00 95.50 86 TYR A N 1
ATOM 672 C CA . TYR A 1 86 ? -16.798 4.025 -0.841 1.00 95.50 86 TYR A CA 1
ATOM 673 C C . TYR A 1 86 ? -15.403 3.459 -0.528 1.00 95.50 86 TYR A C 1
ATOM 675 O O . TYR A 1 86 ? -14.627 3.230 -1.451 1.00 95.50 86 TYR A O 1
ATOM 683 N N . VAL A 1 87 ? -15.105 3.124 0.735 1.00 96.56 87 VAL A N 1
ATOM 684 C CA . VAL A 1 87 ? -13.833 2.484 1.127 1.00 96.56 87 VAL A CA 1
ATOM 685 C C . VAL A 1 87 ? -13.600 1.183 0.363 1.00 96.56 87 VAL A C 1
ATOM 687 O O . VAL A 1 87 ? -12.493 0.958 -0.115 1.00 96.56 87 VAL A O 1
ATOM 690 N N . ARG A 1 88 ? -14.626 0.341 0.192 1.00 96.31 88 ARG A N 1
ATOM 691 C CA . ARG A 1 88 ? -14.513 -0.903 -0.589 1.00 96.31 88 ARG A CA 1
ATOM 692 C C . ARG A 1 88 ? -14.104 -0.643 -2.037 1.00 96.31 88 ARG A C 1
ATOM 694 O O . ARG A 1 88 ? -13.186 -1.295 -2.525 1.00 96.31 88 ARG A O 1
ATOM 701 N N . ILE A 1 89 ? -14.758 0.306 -2.705 1.00 96.69 89 ILE A N 1
ATOM 702 C CA . ILE A 1 89 ? -14.447 0.662 -4.097 1.00 96.69 89 ILE A CA 1
ATOM 703 C C . ILE A 1 89 ? -13.031 1.235 -4.187 1.00 96.69 89 ILE A C 1
ATOM 705 O O . ILE A 1 89 ? -12.231 0.772 -4.997 1.00 96.69 89 ILE A O 1
ATOM 709 N N . MET A 1 90 ? -12.689 2.183 -3.314 1.00 97.19 90 MET A N 1
ATOM 710 C CA . MET A 1 90 ? -11.373 2.816 -3.323 1.00 97.19 90 MET A CA 1
ATOM 711 C C . MET A 1 90 ? -10.250 1.833 -2.980 1.00 97.19 90 MET A C 1
ATOM 713 O O . MET A 1 90 ? -9.191 1.911 -3.582 1.00 97.19 90 MET A O 1
ATOM 717 N N . ALA A 1 91 ? -10.469 0.862 -2.090 1.00 96.31 91 ALA A N 1
ATOM 718 C CA . ALA A 1 91 ? -9.467 -0.156 -1.768 1.00 96.31 91 ALA A CA 1
ATOM 719 C C . ALA A 1 91 ? -9.212 -1.129 -2.936 1.00 96.31 91 ALA A C 1
ATOM 721 O O . ALA A 1 91 ? -8.097 -1.636 -3.084 1.00 96.31 91 ALA A O 1
ATOM 722 N N . ILE A 1 92 ? -10.226 -1.377 -3.775 1.00 95.88 92 ILE A N 1
ATOM 723 C CA . ILE A 1 92 ? -10.070 -2.128 -5.029 1.00 95.88 92 ILE A CA 1
ATOM 724 C C . ILE A 1 92 ? -9.305 -1.290 -6.050 1.00 95.88 92 ILE A C 1
ATOM 726 O O . ILE A 1 92 ? -8.379 -1.809 -6.662 1.00 95.88 92 ILE A O 1
ATOM 730 N N . ILE A 1 93 ? -9.657 -0.009 -6.213 1.00 96.88 93 ILE A N 1
ATOM 731 C CA . ILE A 1 93 ? -8.947 0.900 -7.124 1.00 96.88 93 ILE A CA 1
ATOM 732 C C . ILE A 1 93 ? -7.482 1.009 -6.710 1.00 96.88 93 ILE A C 1
ATOM 734 O O . ILE A 1 93 ? -6.627 0.792 -7.550 1.00 96.88 93 ILE A O 1
ATOM 738 N N . MET A 1 94 ? -7.212 1.234 -5.423 1.00 95.31 94 MET A N 1
ATOM 739 C CA . MET A 1 94 ? -5.879 1.287 -4.823 1.00 95.31 94 MET A CA 1
ATOM 740 C C . MET A 1 94 ? -5.017 0.099 -5.264 1.00 95.31 94 MET A C 1
ATOM 742 O O . MET A 1 94 ? -4.002 0.277 -5.930 1.00 95.31 94 MET A O 1
ATOM 746 N N . VAL A 1 95 ? -5.415 -1.130 -4.934 1.00 94.94 95 VAL A N 1
ATOM 747 C CA . VAL A 1 95 ? -4.591 -2.300 -5.277 1.00 94.94 95 VAL A CA 1
ATOM 748 C C . VAL A 1 95 ? -4.630 -2.622 -6.765 1.00 94.94 95 VAL A C 1
ATOM 750 O O . VAL A 1 95 ? -3.616 -3.036 -7.313 1.00 94.94 95 VAL A O 1
ATOM 753 N N . GLY A 1 96 ? -5.754 -2.402 -7.442 1.00 95.88 96 GLY A N 1
ATOM 754 C CA . GLY A 1 96 ? -5.860 -2.606 -8.882 1.00 95.88 96 GLY A CA 1
ATOM 755 C C . GLY A 1 96 ? -4.890 -1.720 -9.659 1.00 95.88 96 GLY A C 1
ATOM 756 O O . GLY A 1 96 ? -4.162 -2.220 -10.511 1.00 95.88 96 GLY A O 1
ATOM 757 N N . SER A 1 97 ? -4.822 -0.429 -9.337 1.00 96.25 97 SER A N 1
ATOM 758 C CA . SER A 1 97 ? -3.892 0.495 -9.981 1.00 96.25 97 SER A CA 1
ATOM 759 C C . SER A 1 97 ? -2.447 0.214 -9.582 1.00 96.25 97 SER A C 1
ATOM 761 O O . SER A 1 97 ? -1.584 0.257 -10.453 1.00 96.25 97 SER A O 1
ATOM 763 N N . LEU A 1 98 ? -2.176 -0.169 -8.326 1.00 94.38 98 LEU A N 1
ATOM 764 C CA . LEU A 1 98 ? -0.842 -0.632 -7.941 1.00 94.38 98 LEU A CA 1
ATOM 765 C C . LEU A 1 98 ? -0.428 -1.825 -8.802 1.00 94.38 98 LEU A C 1
ATOM 767 O O . LEU A 1 98 ? 0.632 -1.787 -9.396 1.00 94.38 98 LEU A O 1
ATOM 771 N N . LEU A 1 99 ? -1.271 -2.848 -8.947 1.00 94.94 99 LEU A N 1
ATOM 772 C CA . LEU A 1 99 ? -0.949 -4.032 -9.747 1.00 94.94 99 LEU A CA 1
ATOM 773 C C . LEU A 1 99 ? -0.811 -3.719 -11.243 1.00 94.94 99 LEU A C 1
ATOM 775 O O . LEU A 1 99 ? 0.048 -4.288 -11.906 1.00 94.94 99 LEU A O 1
ATOM 779 N N . VAL A 1 100 ? -1.611 -2.804 -11.790 1.00 94.81 100 VAL A N 1
ATOM 780 C CA . VAL A 1 100 ? -1.455 -2.377 -13.189 1.00 94.81 100 VAL A CA 1
ATOM 781 C C . VAL A 1 100 ? -0.137 -1.632 -13.376 1.00 94.81 100 VAL A C 1
ATOM 783 O O . VAL A 1 100 ? 0.641 -2.030 -14.238 1.00 94.81 100 VAL A O 1
ATOM 786 N N . SER A 1 101 ? 0.170 -0.642 -12.533 1.00 92.75 101 SER A N 1
ATOM 787 C CA . SER A 1 101 ? 1.493 -0.003 -12.514 1.00 92.75 101 SER A CA 1
ATOM 788 C C . SER A 1 101 ? 2.593 -1.036 -12.301 1.00 92.75 101 SER A C 1
ATOM 790 O O . SER A 1 101 ? 3.662 -0.952 -12.889 1.00 92.75 101 SER A O 1
ATOM 792 N N . MET A 1 102 ? 2.324 -2.058 -11.489 1.00 91.50 102 MET A N 1
ATOM 793 C CA . MET A 1 102 ? 3.307 -3.081 -11.225 1.00 91.50 102 MET A CA 1
ATOM 794 C C . MET A 1 102 ? 3.504 -4.053 -12.396 1.00 91.50 102 MET A C 1
ATOM 796 O O . MET A 1 102 ? 4.433 -4.852 -12.406 1.00 91.50 102 MET A O 1
ATOM 800 N N . SER A 1 103 ? 2.611 -4.068 -13.371 1.00 90.38 103 SER A N 1
ATOM 801 C CA . SER A 1 103 ? 2.798 -4.883 -14.566 1.00 90.38 103 SER A CA 1
ATOM 802 C C . SER A 1 103 ? 3.658 -4.159 -15.602 1.00 90.38 103 SER A C 1
ATOM 804 O O . SER A 1 103 ? 4.404 -4.818 -16.322 1.00 90.38 103 SER A O 1
ATOM 806 N N . THR A 1 104 ? 3.619 -2.820 -15.628 1.00 88.88 104 THR A N 1
ATOM 807 C CA . THR A 1 104 ? 4.297 -2.002 -16.648 1.00 88.88 104 THR A CA 1
ATOM 808 C C . THR A 1 104 ? 5.815 -1.979 -16.499 1.00 88.88 104 THR A C 1
ATOM 810 O O . THR A 1 104 ? 6.489 -1.889 -17.518 1.00 88.88 104 THR A O 1
ATOM 813 N N . TRP A 1 105 ? 6.321 -2.093 -15.266 1.00 77.25 105 TRP A N 1
ATOM 814 C CA . TRP A 1 105 ? 7.753 -2.131 -14.905 1.00 77.25 105 TRP A CA 1
ATOM 815 C C . TRP A 1 105 ? 8.357 -3.552 -14.767 1.00 77.25 105 TRP A C 1
ATOM 817 O O . TRP A 1 105 ? 9.568 -3.697 -14.685 1.00 77.25 105 TRP A O 1
ATOM 827 N N . LEU A 1 106 ? 7.546 -4.624 -14.699 1.00 81.75 106 LEU A N 1
ATOM 828 C CA . LEU A 1 106 ? 8.030 -5.991 -14.391 1.00 81.75 106 LEU A CA 1
ATOM 829 C C . LEU A 1 106 ? 7.874 -6.973 -15.546 1.00 81.75 106 LEU A C 1
ATOM 831 O O . LEU A 1 106 ? 8.494 -8.035 -15.538 1.00 81.75 106 LEU A O 1
ATOM 835 N N . ILE A 1 107 ? 7.004 -6.678 -16.510 1.00 77.94 107 ILE A N 1
ATOM 836 C CA . ILE A 1 107 ? 6.628 -7.636 -17.546 1.00 77.94 107 ILE A CA 1
ATOM 837 C C . ILE A 1 107 ? 6.931 -7.020 -18.906 1.00 77.94 107 ILE A C 1
ATOM 839 O O . ILE A 1 107 ? 6.062 -6.465 -19.577 1.00 77.94 107 ILE A O 1
ATOM 843 N N . HIS A 1 108 ? 8.185 -7.160 -19.325 1.00 78.94 108 HIS A N 1
ATOM 844 C CA . HIS A 1 108 ? 8.635 -6.778 -20.659 1.00 78.94 108 HIS A CA 1
ATOM 845 C C . HIS A 1 108 ? 8.777 -8.017 -21.530 1.00 78.94 108 HIS A C 1
ATOM 847 O O . HIS A 1 108 ? 9.467 -8.955 -21.160 1.00 78.94 108 HIS A O 1
ATOM 853 N N . GLY A 1 109 ? 8.106 -8.038 -22.681 1.00 72.06 109 GLY A N 1
ATOM 854 C CA . GLY A 1 109 ? 8.266 -9.125 -23.645 1.00 72.06 109 GLY A CA 1
ATOM 855 C C . GLY A 1 109 ? 9.686 -9.185 -24.231 1.00 72.06 109 GLY A C 1
ATOM 856 O O . GLY A 1 109 ? 10.423 -8.199 -24.156 1.00 72.06 109 GLY A O 1
ATOM 857 N N . PRO A 1 110 ? 10.051 -10.302 -24.883 1.00 73.44 110 PRO A N 1
ATOM 858 C CA . PRO A 1 110 ? 11.365 -10.473 -25.510 1.00 73.44 110 PRO A CA 1
ATOM 859 C C . PRO A 1 110 ? 11.652 -9.439 -26.611 1.00 73.44 110 PRO A C 1
ATOM 861 O O . PRO A 1 110 ? 12.809 -9.128 -26.871 1.00 73.44 110 PRO A O 1
ATOM 864 N N . ASP A 1 111 ? 10.605 -8.874 -27.218 1.00 81.75 111 ASP A N 1
ATOM 865 C CA . ASP A 1 111 ? 10.706 -7.851 -28.265 1.00 81.75 111 ASP A CA 1
ATOM 866 C C . ASP A 1 111 ? 10.616 -6.412 -27.722 1.00 81.75 111 ASP A C 1
ATOM 868 O O . ASP A 1 111 ? 10.546 -5.458 -28.499 1.00 81.75 111 ASP A O 1
ATOM 872 N N . ALA A 1 112 ? 10.561 -6.231 -26.397 1.00 84.12 112 ALA A N 1
ATOM 873 C CA . ALA A 1 112 ? 10.525 -4.899 -25.807 1.00 84.12 112 ALA A CA 1
ATOM 874 C C . ALA A 1 112 ? 11.822 -4.137 -26.121 1.00 84.12 112 ALA A C 1
ATOM 876 O O . ALA A 1 112 ? 12.920 -4.696 -26.119 1.00 84.12 112 ALA A O 1
ATOM 877 N N . THR A 1 113 ? 11.687 -2.836 -26.351 1.00 87.75 113 THR A N 1
ATOM 878 C CA . THR A 1 113 ? 12.795 -1.894 -26.524 1.00 87.75 113 THR A CA 1
ATOM 879 C C . THR A 1 113 ? 12.826 -0.889 -25.377 1.00 87.75 113 THR A C 1
ATOM 881 O O . THR A 1 113 ? 11.813 -0.671 -24.706 1.00 87.75 113 THR A O 1
ATOM 884 N N . LEU A 1 114 ? 13.959 -0.205 -25.208 1.00 86.62 114 LEU A N 1
ATOM 885 C CA . LEU A 1 114 ? 14.096 0.874 -24.225 1.00 86.62 114 LEU A CA 1
ATOM 886 C C . LEU A 1 114 ? 13.034 1.974 -24.413 1.00 86.62 114 LEU A C 1
ATOM 888 O O . LEU A 1 114 ? 12.461 2.452 -23.442 1.00 86.62 114 LEU A O 1
ATOM 892 N N . GLU A 1 115 ? 12.713 2.341 -25.657 1.00 87.31 115 GLU A N 1
ATOM 893 C CA . GLU A 1 115 ? 11.663 3.333 -25.940 1.00 87.31 115 GLU A CA 1
ATOM 894 C C . GLU A 1 115 ? 10.281 2.849 -25.478 1.00 87.31 115 GLU A C 1
ATOM 896 O O . GLU A 1 115 ? 9.512 3.610 -24.889 1.00 87.31 115 GLU A O 1
ATOM 901 N N . THR A 1 116 ? 9.959 1.570 -25.709 1.00 85.81 116 THR A N 1
ATOM 902 C CA . THR A 1 116 ? 8.687 1.000 -25.240 1.00 85.81 116 THR A CA 1
ATOM 903 C C . THR A 1 116 ? 8.627 0.890 -23.722 1.00 85.81 116 THR A C 1
ATOM 905 O O . THR A 1 116 ? 7.550 1.068 -23.157 1.00 85.81 116 THR A O 1
ATOM 908 N N . GLN A 1 117 ? 9.762 0.648 -23.060 1.00 85.69 117 GLN A N 1
ATOM 909 C CA . GLN A 1 117 ? 9.847 0.657 -21.605 1.00 85.69 117 GLN A CA 1
ATOM 910 C C . GLN A 1 117 ? 9.597 2.063 -21.060 1.00 85.69 117 GLN A C 1
ATOM 912 O O . GLN A 1 117 ? 8.675 2.230 -20.279 1.00 85.69 117 GLN A O 1
ATOM 917 N N . GLN A 1 118 ? 10.294 3.090 -21.550 1.00 87.25 118 GLN A N 1
ATOM 918 C CA . GLN A 1 118 ? 10.095 4.471 -21.087 1.00 87.25 118 GLN A CA 1
ATOM 919 C C . GLN A 1 118 ? 8.640 4.940 -21.243 1.00 87.25 118 GLN A C 1
ATOM 921 O O . GLN A 1 118 ? 8.092 5.620 -20.373 1.00 87.25 118 GLN A O 1
ATOM 926 N N . ALA A 1 119 ? 7.983 4.556 -22.342 1.00 87.88 119 ALA A N 1
ATOM 927 C CA . ALA A 1 119 ? 6.560 4.823 -22.535 1.00 87.88 119 ALA A CA 1
ATOM 928 C C . ALA A 1 119 ? 5.678 4.044 -21.538 1.00 87.88 119 ALA A C 1
ATOM 930 O O . ALA A 1 119 ? 4.718 4.598 -21.000 1.00 87.88 119 ALA A O 1
ATOM 931 N N . SER A 1 120 ? 6.004 2.774 -21.285 1.00 88.25 120 SER A N 1
ATOM 932 C CA . SER A 1 120 ? 5.341 1.921 -20.292 1.00 88.25 120 SER A CA 1
ATOM 933 C C . SER A 1 120 ? 5.495 2.480 -18.875 1.00 88.25 120 SER A C 1
ATOM 935 O O . SER A 1 120 ? 4.512 2.547 -18.141 1.00 88.25 120 SER A O 1
ATOM 937 N N . ASP A 1 121 ? 6.680 2.968 -18.518 1.00 86.00 121 ASP A N 1
ATOM 938 C CA . ASP A 1 121 ? 6.995 3.553 -17.214 1.00 86.00 121 ASP A CA 1
ATOM 939 C C . ASP A 1 121 ? 6.220 4.850 -16.990 1.00 86.00 121 ASP A C 1
ATOM 941 O O . ASP A 1 121 ? 5.634 5.050 -15.929 1.00 86.00 121 ASP A O 1
ATOM 945 N N . ALA A 1 122 ? 6.108 5.703 -18.012 1.00 87.00 122 ALA A N 1
ATOM 946 C CA . ALA A 1 122 ? 5.277 6.903 -17.937 1.00 87.00 122 ALA A CA 1
ATOM 947 C C . ALA A 1 122 ? 3.797 6.565 -17.663 1.00 87.00 122 ALA A C 1
ATOM 949 O O . ALA A 1 122 ? 3.139 7.225 -16.851 1.00 87.00 122 ALA A O 1
ATOM 950 N N . VAL A 1 123 ? 3.269 5.516 -18.307 1.00 89.25 123 VAL A N 1
ATOM 951 C CA . VAL A 1 123 ? 1.914 5.006 -18.034 1.00 89.25 123 VAL A CA 1
ATOM 952 C C . 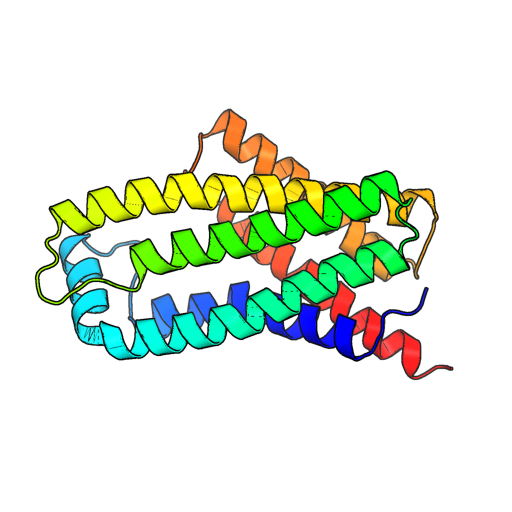VAL A 1 123 ? 1.832 4.429 -16.621 1.00 89.25 123 VAL A C 1
ATOM 954 O O . VAL A 1 123 ? 0.895 4.754 -15.892 1.00 89.25 123 VAL A O 1
ATOM 957 N N . GLY A 1 124 ? 2.818 3.629 -16.218 1.00 90.06 124 GLY A N 1
ATOM 958 C CA . GLY A 1 124 ? 2.946 3.066 -14.877 1.00 90.06 124 GLY A CA 1
ATOM 959 C C . GLY A 1 124 ? 2.871 4.145 -13.805 1.00 90.06 124 GLY A C 1
ATOM 960 O O . GLY A 1 124 ? 1.980 4.106 -12.963 1.00 90.06 124 GLY A O 1
ATOM 961 N N . ASN A 1 125 ? 3.697 5.182 -13.912 1.00 87.62 125 ASN A N 1
ATOM 962 C CA . ASN A 1 125 ? 3.742 6.313 -12.984 1.00 87.62 125 ASN A CA 1
ATOM 963 C C . ASN A 1 125 ? 2.404 7.067 -12.904 1.00 87.62 125 ASN A C 1
ATOM 965 O O . ASN A 1 125 ? 1.945 7.444 -11.818 1.00 87.62 125 ASN A O 1
ATOM 969 N N . SER A 1 126 ? 1.721 7.236 -14.040 1.00 87.75 126 SER A N 1
ATOM 970 C CA . SER A 1 126 ? 0.381 7.831 -14.071 1.00 87.75 126 SER A CA 1
ATOM 971 C C . SER A 1 126 ? -0.646 6.966 -13.332 1.00 87.75 126 SER A C 1
ATOM 973 O O . SER A 1 126 ? -1.416 7.469 -12.510 1.00 87.75 126 SER A O 1
ATOM 975 N N . VAL A 1 127 ? -0.630 5.651 -13.555 1.00 92.81 127 VAL A N 1
ATOM 976 C CA . VAL A 1 127 ? -1.526 4.709 -12.872 1.00 92.81 127 VAL A CA 1
ATOM 977 C C . VAL A 1 127 ? -1.174 4.585 -11.383 1.00 92.81 127 VAL A C 1
ATOM 979 O O . VAL A 1 127 ? -2.075 4.524 -10.547 1.00 92.81 127 VAL A O 1
ATOM 982 N N . ASN A 1 128 ? 0.106 4.634 -11.015 1.00 91.19 128 ASN A N 1
ATOM 983 C CA . ASN A 1 128 ? 0.561 4.645 -9.625 1.00 91.19 128 ASN A CA 1
ATOM 984 C C . ASN A 1 128 ? 0.014 5.856 -8.854 1.00 91.19 128 ASN A C 1
ATOM 986 O O . ASN A 1 128 ? -0.343 5.761 -7.681 1.00 91.19 128 ASN A O 1
ATOM 990 N N . SER A 1 129 ? -0.169 6.989 -9.529 1.00 90.56 129 SER A N 1
ATOM 991 C CA . SER A 1 129 ? -0.798 8.163 -8.916 1.00 90.56 129 SER A CA 1
ATOM 992 C C . SER A 1 129 ? -2.250 7.889 -8.501 1.00 90.56 129 SER A C 1
ATOM 994 O O . SER A 1 129 ? -2.686 8.343 -7.444 1.00 90.56 129 SER A O 1
ATOM 996 N N . LEU A 1 130 ? -2.991 7.069 -9.259 1.00 93.25 130 LEU A N 1
ATOM 997 C CA . LEU A 1 130 ? -4.321 6.606 -8.839 1.00 93.25 130 LEU A CA 1
ATOM 998 C C . LEU A 1 130 ? -4.246 5.715 -7.596 1.00 93.25 130 LEU A C 1
ATOM 1000 O O . LEU A 1 130 ? -5.126 5.814 -6.740 1.00 93.25 130 LEU A O 1
ATOM 1004 N N . PHE A 1 131 ? -3.199 4.889 -7.473 1.00 93.81 131 PHE A N 1
ATOM 1005 C CA . PHE A 1 131 ? -2.966 4.098 -6.263 1.00 93.81 131 PHE A CA 1
ATOM 1006 C C . PHE A 1 131 ? -2.788 5.017 -5.061 1.00 93.81 131 PHE A C 1
ATOM 1008 O O . PHE A 1 131 ? -3.514 4.856 -4.083 1.00 93.81 131 PHE A O 1
ATOM 1015 N N . ILE A 1 132 ? -1.898 6.006 -5.154 1.00 92.19 132 ILE A N 1
ATOM 1016 C CA . ILE A 1 132 ? -1.611 6.942 -4.062 1.00 92.19 132 ILE A CA 1
ATOM 1017 C C . ILE A 1 132 ? -2.884 7.689 -3.643 1.00 92.19 132 ILE A C 1
ATOM 1019 O O . ILE A 1 132 ? -3.242 7.683 -2.466 1.00 92.19 132 ILE A O 1
ATOM 1023 N N . ILE A 1 133 ? -3.630 8.251 -4.601 1.00 93.81 133 ILE A N 1
ATOM 1024 C CA . ILE A 1 133 ? -4.885 8.967 -4.323 1.00 93.81 133 ILE A CA 1
ATOM 1025 C C . ILE A 1 133 ? -5.894 8.042 -3.637 1.00 93.81 133 ILE A C 1
ATOM 1027 O O . ILE A 1 133 ? -6.480 8.394 -2.609 1.00 93.81 133 ILE A O 1
ATOM 1031 N N . ALA A 1 134 ? -6.115 6.850 -4.191 1.00 96.19 134 ALA A N 1
ATOM 1032 C CA . ALA A 1 134 ? -7.099 5.926 -3.652 1.00 96.19 134 ALA A CA 1
ATOM 1033 C C . ALA A 1 134 ? -6.716 5.414 -2.261 1.00 96.19 134 ALA A C 1
ATOM 1035 O O . ALA A 1 134 ? -7.567 5.344 -1.369 1.00 96.19 134 ALA A O 1
ATOM 1036 N N . SER A 1 135 ? -5.431 5.125 -2.071 1.00 94.94 135 SER A N 1
ATOM 1037 C CA . SER A 1 135 ? -4.832 4.734 -0.801 1.00 94.94 135 SER A CA 1
ATOM 1038 C C . SER A 1 135 ? -5.040 5.810 0.259 1.00 94.94 135 SER A C 1
ATOM 1040 O O . SER A 1 135 ? -5.572 5.510 1.331 1.00 94.94 135 SER A O 1
ATOM 1042 N N . ALA A 1 136 ? -4.743 7.069 -0.069 1.00 95.50 136 ALA A N 1
ATOM 1043 C CA . ALA A 1 136 ? -4.925 8.199 0.832 1.00 95.50 136 ALA A CA 1
ATOM 1044 C C . ALA A 1 136 ? -6.387 8.345 1.279 1.00 95.50 136 ALA A C 1
ATOM 1046 O O . ALA A 1 136 ? -6.662 8.498 2.467 1.00 95.50 136 ALA A O 1
ATOM 1047 N N . PHE A 1 137 ? -7.358 8.221 0.368 1.00 96.50 137 PHE A N 1
ATOM 1048 C CA . PHE A 1 137 ? -8.774 8.305 0.742 1.00 96.50 137 PHE A CA 1
ATOM 1049 C C . PHE A 1 137 ? -9.231 7.157 1.648 1.00 96.50 137 PHE A C 1
ATOM 1051 O O . PHE A 1 137 ? -9.929 7.405 2.634 1.00 96.50 137 PHE A O 1
ATOM 1058 N N . VAL A 1 138 ? -8.842 5.912 1.350 1.00 96.94 138 VAL A N 1
ATOM 1059 C CA . VAL A 1 138 ? -9.148 4.751 2.209 1.00 96.94 138 VAL A CA 1
ATOM 1060 C C . VAL A 1 138 ? -8.624 4.990 3.623 1.00 96.94 138 VAL A C 1
ATOM 1062 O O . VAL A 1 138 ? -9.354 4.842 4.606 1.00 96.94 138 VAL A O 1
ATOM 1065 N N . GLN A 1 139 ? -7.365 5.401 3.715 1.00 96.38 139 GLN A N 1
ATOM 1066 C CA . GLN A 1 139 ? -6.654 5.629 4.962 1.00 96.38 139 GLN A CA 1
ATOM 1067 C C . GLN A 1 139 ? -7.226 6.807 5.758 1.00 96.38 139 GLN A C 1
ATOM 1069 O O . GLN A 1 139 ? -7.460 6.665 6.957 1.00 96.38 139 GLN A O 1
ATOM 1074 N N . LEU A 1 140 ? -7.536 7.932 5.108 1.00 97.31 140 LEU A N 1
ATOM 1075 C CA . LEU A 1 140 ? -8.148 9.101 5.746 1.00 97.31 140 LEU A CA 1
ATOM 1076 C C . LEU A 1 140 ? -9.528 8.792 6.322 1.00 97.31 140 LEU A C 1
ATOM 1078 O O . LEU A 1 140 ? -9.828 9.209 7.440 1.00 97.31 140 LEU A O 1
ATOM 1082 N N . ILE A 1 141 ? -10.362 8.041 5.598 1.00 96.56 141 ILE A N 1
ATOM 1083 C CA . ILE A 1 141 ? -11.686 7.644 6.096 1.00 96.56 141 ILE A CA 1
ATOM 1084 C C . ILE A 1 141 ? -11.532 6.754 7.328 1.00 96.56 141 ILE A C 1
ATOM 1086 O O . ILE A 1 141 ? -12.165 7.004 8.355 1.00 96.56 141 ILE A O 1
ATOM 1090 N N . ILE A 1 142 ? -10.668 5.740 7.258 1.00 95.25 142 ILE A N 1
ATOM 1091 C CA . ILE A 1 142 ? -10.395 4.858 8.397 1.00 95.25 142 ILE A CA 1
ATOM 1092 C C . ILE A 1 142 ? -9.873 5.669 9.586 1.00 95.25 142 ILE A C 1
ATOM 1094 O O . ILE A 1 142 ? -10.371 5.497 10.700 1.00 95.25 142 ILE A O 1
ATOM 1098 N N . ALA A 1 143 ? -8.926 6.581 9.358 1.00 95.81 143 ALA A N 1
ATOM 1099 C CA . ALA A 1 143 ? -8.347 7.408 10.405 1.00 95.81 143 ALA A CA 1
ATOM 1100 C C . ALA A 1 143 ? -9.380 8.317 11.066 1.00 95.81 143 ALA A C 1
ATOM 1102 O O . ALA A 1 143 ? -9.490 8.345 12.293 1.00 95.81 143 ALA A O 1
ATOM 1103 N N . TRP A 1 144 ? -10.198 8.989 10.260 1.00 95.75 144 TRP A N 1
ATOM 1104 C CA . TRP A 1 144 ? -11.282 9.831 10.739 1.00 95.75 144 TRP A CA 1
ATOM 1105 C C . TRP A 1 144 ? -12.245 9.063 11.646 1.00 95.75 144 TRP A C 1
ATOM 1107 O O . TRP A 1 144 ? -12.497 9.485 12.774 1.00 95.75 144 TRP A O 1
ATOM 1117 N N . PHE A 1 145 ? -12.760 7.918 11.189 1.00 94.88 145 PHE A N 1
ATOM 1118 C CA . PHE A 1 145 ? -13.730 7.141 11.963 1.00 94.88 145 PHE A CA 1
ATOM 1119 C C . PHE A 1 145 ? -13.109 6.495 13.203 1.00 94.88 145 PHE A C 1
ATOM 1121 O O . PHE A 1 145 ? -13.728 6.526 14.266 1.00 94.88 145 PHE A O 1
ATOM 1128 N N . ALA A 1 146 ? -11.879 5.986 13.123 1.00 92.88 146 ALA A N 1
ATOM 1129 C CA . ALA A 1 146 ? -11.183 5.423 14.279 1.00 92.88 146 ALA A CA 1
ATOM 1130 C C . ALA A 1 146 ? -10.990 6.456 15.399 1.00 92.88 146 ALA A C 1
ATOM 1132 O O . ALA A 1 146 ? -11.286 6.169 16.563 1.00 92.88 146 ALA A O 1
ATOM 1133 N N . LEU A 1 147 ? -10.534 7.663 15.047 1.00 93.38 147 LEU A N 1
ATOM 1134 C CA . LEU A 1 147 ? -10.284 8.743 16.002 1.00 93.38 147 LEU A CA 1
ATOM 1135 C C . LEU A 1 147 ? -11.591 9.333 16.534 1.00 93.38 147 LEU A C 1
ATOM 1137 O O . LEU A 1 147 ? -11.740 9.476 17.747 1.00 93.38 147 LEU A O 1
ATOM 1141 N N . LYS A 1 148 ? -12.564 9.601 15.654 1.00 93.88 148 LYS A N 1
ATOM 1142 C CA . LYS A 1 148 ? -13.885 10.126 16.027 1.00 93.88 148 LYS A CA 1
ATOM 1143 C C . LYS A 1 148 ? -14.628 9.188 16.976 1.00 93.88 148 LYS A C 1
ATOM 1145 O O . LYS A 1 148 ? -15.225 9.646 17.945 1.00 93.88 148 LYS A O 1
ATOM 1150 N N . ASN A 1 149 ? -14.599 7.886 16.700 1.00 90.69 149 ASN A N 1
ATOM 1151 C CA . ASN A 1 149 ? -15.317 6.888 17.492 1.00 90.69 149 ASN A CA 1
ATOM 1152 C C . ASN A 1 149 ? -14.521 6.424 18.725 1.00 90.69 149 ASN A C 1
ATOM 1154 O O . ASN A 1 149 ? -15.029 5.632 19.516 1.00 90.69 149 ASN A O 1
ATOM 1158 N N . GLY A 1 150 ? -13.271 6.877 18.888 1.00 85.06 150 GLY A N 1
ATOM 1159 C CA . GLY A 1 150 ? -12.406 6.492 20.002 1.00 85.06 150 GLY A CA 1
ATOM 1160 C C . GLY A 1 150 ? -12.075 4.996 20.045 1.00 85.06 150 GLY A C 1
ATOM 1161 O O . GLY A 1 150 ? -11.855 4.454 21.129 1.00 85.06 150 GLY A O 1
ATOM 1162 N N . LEU A 1 151 ? -12.064 4.315 18.896 1.00 83.38 151 LEU A N 1
ATOM 1163 C CA . LEU A 1 151 ? -11.948 2.858 18.821 1.00 83.38 151 LEU A CA 1
ATOM 1164 C C . LEU A 1 151 ? -10.489 2.392 18.898 1.00 83.38 151 LEU A C 1
ATOM 1166 O O . LEU A 1 151 ? -9.604 2.933 18.242 1.00 83.38 151 LEU A O 1
ATOM 1170 N N . GLY A 1 152 ? -10.263 1.344 19.694 1.00 81.69 152 GLY A N 1
ATOM 1171 C CA . GLY A 1 152 ? -8.939 0.760 19.917 1.00 81.69 152 GLY A CA 1
ATOM 1172 C C . GLY A 1 152 ? -8.189 1.380 21.099 1.00 81.69 152 GLY A C 1
ATOM 1173 O O . GLY A 1 152 ? -8.636 2.342 21.725 1.00 81.69 152 GLY A O 1
ATOM 1174 N N . ASN A 1 153 ? -7.044 0.787 21.440 1.00 86.38 153 ASN A N 1
ATOM 1175 C CA . ASN A 1 153 ? -6.173 1.313 22.491 1.00 86.38 153 ASN A CA 1
ATOM 1176 C C . ASN A 1 153 ? -5.415 2.570 22.009 1.00 86.38 153 ASN A C 1
ATOM 1178 O O . ASN A 1 153 ? -5.506 2.974 20.848 1.00 86.38 153 ASN A O 1
ATOM 1182 N N . GLN A 1 154 ? -4.677 3.220 22.911 1.00 88.31 154 GLN A N 1
ATOM 1183 C CA . GLN A 1 154 ? -3.961 4.454 22.577 1.00 88.31 154 GLN A CA 1
ATOM 1184 C C . GLN A 1 154 ? -2.906 4.245 21.482 1.00 88.31 154 GLN A C 1
ATOM 1186 O O . GLN A 1 154 ? -2.798 5.073 20.584 1.00 88.31 154 GLN A O 1
ATOM 1191 N N . ILE A 1 155 ? -2.177 3.128 21.520 1.00 88.81 155 ILE A N 1
ATOM 1192 C CA . ILE A 1 155 ? -1.114 2.823 20.551 1.00 88.81 155 ILE A CA 1
ATOM 1193 C C . ILE A 1 155 ? -1.705 2.597 19.150 1.00 88.81 155 ILE A C 1
ATOM 1195 O O . ILE A 1 155 ? -1.192 3.116 18.164 1.00 88.81 155 ILE A O 1
ATOM 1199 N N . PHE A 1 156 ? -2.838 1.901 19.057 1.00 90.44 156 PHE A N 1
ATOM 1200 C CA . PHE A 1 156 ? -3.567 1.705 17.806 1.00 90.44 156 PHE A CA 1
ATOM 1201 C C . PHE A 1 156 ? -3.993 3.045 17.201 1.00 90.44 156 PHE A C 1
ATOM 1203 O O . PHE A 1 156 ? -3.762 3.294 16.020 1.00 90.44 156 PHE A O 1
ATOM 1210 N N . LYS A 1 157 ? -4.548 3.941 18.025 1.00 90.56 157 LYS A N 1
ATOM 1211 C CA . LYS A 1 157 ? -4.931 5.288 17.588 1.00 90.56 157 LYS A CA 1
ATOM 1212 C C . LYS A 1 157 ? -3.734 6.102 17.094 1.00 90.56 157 LYS A C 1
ATOM 1214 O O . LYS A 1 157 ? -3.894 6.851 16.139 1.00 90.56 157 LYS A O 1
ATOM 1219 N N . VAL A 1 158 ? -2.549 5.926 17.686 1.00 93.31 158 VAL A N 1
ATOM 1220 C CA . VAL A 1 158 ? -1.310 6.553 17.198 1.00 93.31 158 VAL A CA 1
ATOM 1221 C C . VAL A 1 158 ? -0.959 6.052 15.798 1.00 93.31 158 VAL A C 1
ATOM 1223 O O . VAL A 1 158 ? -0.771 6.874 14.909 1.00 93.31 158 VAL A O 1
ATOM 1226 N N . PHE A 1 159 ? -0.934 4.738 15.557 1.00 94.94 159 PHE A N 1
ATOM 1227 C CA . PHE A 1 159 ? -0.625 4.214 14.219 1.00 94.94 159 PHE A CA 1
ATOM 1228 C C . PHE A 1 159 ? -1.654 4.626 13.166 1.00 94.94 159 PHE A C 1
ATOM 1230 O O . PHE A 1 159 ? -1.289 4.987 12.051 1.00 94.94 159 PHE A O 1
ATOM 1237 N N . VAL A 1 160 ? -2.935 4.637 13.524 1.00 93.50 160 VAL A N 1
ATOM 1238 C CA . VAL A 1 160 ? -3.991 5.109 12.627 1.00 93.50 160 VAL A CA 1
ATOM 1239 C C . VAL A 1 160 ? -3.873 6.612 12.344 1.00 93.50 160 VAL A C 1
ATOM 1241 O O . VAL A 1 160 ? -4.072 7.038 11.208 1.00 93.50 160 VAL A O 1
ATOM 1244 N N . ALA A 1 161 ? -3.506 7.421 13.342 1.00 94.75 161 ALA A N 1
ATOM 1245 C CA . ALA A 1 161 ? -3.236 8.841 13.141 1.00 94.75 161 ALA A CA 1
ATOM 1246 C C . ALA A 1 161 ? -2.015 9.066 12.236 1.00 94.75 161 ALA A C 1
ATOM 1248 O O . ALA A 1 161 ? -2.080 9.920 11.358 1.00 94.75 161 ALA A O 1
ATOM 1249 N N . ILE A 1 162 ? -0.944 8.278 12.401 1.00 95.50 162 ILE A N 1
ATOM 1250 C CA . ILE A 1 162 ? 0.229 8.307 11.515 1.00 95.50 162 ILE A CA 1
ATOM 1251 C C . ILE A 1 162 ? -0.207 8.034 10.075 1.00 95.50 162 ILE A C 1
ATOM 1253 O O . ILE A 1 162 ? 0.063 8.856 9.211 1.00 95.50 162 ILE A O 1
ATOM 1257 N N . ILE A 1 163 ? -0.956 6.956 9.829 1.00 95.00 163 ILE A N 1
ATOM 1258 C CA . ILE A 1 163 ? -1.503 6.635 8.500 1.00 95.00 163 ILE A CA 1
ATOM 1259 C C . ILE A 1 163 ? -2.291 7.814 7.911 1.00 95.00 163 ILE A C 1
ATOM 1261 O O . ILE A 1 163 ? -2.071 8.188 6.761 1.00 95.00 163 ILE A O 1
ATOM 1265 N N . GLY A 1 164 ? -3.161 8.444 8.706 1.00 96.12 164 GLY A N 1
ATOM 1266 C CA . GLY A 1 164 ? -3.920 9.615 8.266 1.00 96.12 164 GLY A CA 1
ATOM 1267 C C . GLY A 1 164 ? -3.035 10.814 7.910 1.00 96.12 164 GLY A C 1
ATOM 1268 O O . GLY A 1 164 ? -3.276 11.462 6.897 1.00 96.12 164 GLY A O 1
ATOM 1269 N N . VAL A 1 165 ? -1.998 11.101 8.702 1.00 96.31 165 VAL A N 1
ATOM 1270 C CA . VAL A 1 165 ? -1.044 12.188 8.419 1.00 96.31 165 VAL A CA 1
ATOM 1271 C C . VAL A 1 165 ? -0.242 11.894 7.154 1.00 96.31 165 VAL A C 1
ATOM 1273 O O . VAL A 1 165 ? -0.141 12.767 6.297 1.00 96.31 165 VAL A O 1
ATOM 1276 N N . LEU A 1 166 ? 0.278 10.673 7.008 1.00 95.50 166 LEU A N 1
ATOM 1277 C CA . LEU A 1 166 ? 1.028 10.258 5.821 1.00 95.50 166 LEU A CA 1
ATOM 1278 C C . LEU A 1 166 ? 0.175 10.375 4.554 1.00 95.50 166 LEU A C 1
ATOM 1280 O O . LEU A 1 166 ? 0.631 10.950 3.577 1.00 95.50 166 LEU A O 1
ATOM 1284 N N . SER A 1 167 ? -1.100 9.983 4.615 1.00 95.31 167 SER A N 1
ATOM 1285 C CA . SER A 1 167 ? -2.039 10.161 3.499 1.00 95.31 167 SER A CA 1
ATOM 1286 C C . SER A 1 167 ? -2.208 11.621 3.070 1.00 95.31 167 SER A C 1
ATOM 1288 O O . SER A 1 167 ? -2.362 11.903 1.885 1.00 95.31 167 SER A O 1
ATOM 1290 N N . VAL A 1 168 ? -2.208 12.569 4.016 1.00 94.88 168 VAL A N 1
ATOM 1291 C CA . VAL A 1 168 ? -2.240 14.001 3.673 1.00 94.88 168 VAL A CA 1
ATOM 1292 C C . VAL A 1 168 ? -0.929 14.418 3.016 1.00 94.88 168 VAL A C 1
ATOM 1294 O O . VAL A 1 168 ? -0.964 15.140 2.023 1.00 94.88 168 VAL A O 1
ATOM 1297 N N . LEU A 1 169 ? 0.210 13.971 3.552 1.00 93.44 169 LEU A N 1
ATOM 1298 C CA . LEU A 1 169 ? 1.524 14.280 2.989 1.00 93.44 169 LEU A CA 1
ATOM 1299 C C . LEU A 1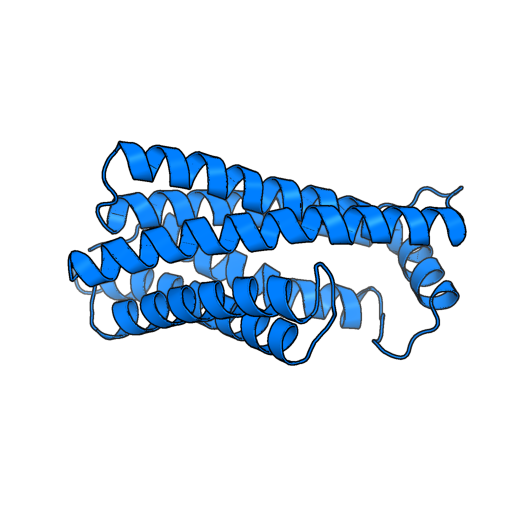 169 ? 1.660 13.757 1.558 1.00 93.44 169 LEU A C 1
ATOM 1301 O O . LEU A 1 169 ? 2.124 14.507 0.707 1.00 93.44 169 LEU A O 1
ATOM 1305 N N . ASP A 1 170 ? 1.171 12.551 1.271 1.00 90.94 170 ASP A N 1
ATOM 1306 C CA . ASP A 1 170 ? 1.168 11.969 -0.075 1.00 90.94 170 ASP A CA 1
ATOM 1307 C C . ASP A 1 170 ? 0.379 12.830 -1.071 1.00 90.94 170 ASP A C 1
ATOM 1309 O O . ASP A 1 170 ? 0.848 13.126 -2.172 1.00 90.94 170 ASP A O 1
ATOM 1313 N N . LEU A 1 171 ? -0.813 13.289 -0.673 1.00 91.44 171 LEU A N 1
ATOM 1314 C CA . LEU A 1 171 ? -1.641 14.162 -1.507 1.00 91.44 171 LEU A CA 1
ATOM 1315 C C . LEU A 1 171 ? -0.999 15.539 -1.715 1.00 91.44 171 LEU A C 1
ATOM 1317 O O . LEU A 1 171 ? -1.067 16.087 -2.813 1.00 91.44 171 LEU A O 1
ATOM 1321 N N . VAL A 1 172 ? -0.374 16.105 -0.679 1.00 90.50 172 VAL A N 1
ATOM 1322 C CA . VAL A 1 172 ? 0.336 17.388 -0.781 1.00 90.50 172 VAL A CA 1
ATOM 1323 C C . VAL A 1 172 ? 1.556 17.258 -1.690 1.00 90.50 172 VAL A C 1
ATOM 1325 O O . VAL A 1 172 ? 1.710 18.085 -2.585 1.00 90.50 172 VAL A O 1
ATOM 1328 N N . ASN A 1 173 ? 2.371 16.215 -1.516 1.00 87.56 173 ASN A N 1
ATOM 1329 C CA . ASN A 1 173 ? 3.536 15.928 -2.356 1.00 87.56 173 ASN A CA 1
ATOM 1330 C C . ASN A 1 173 ? 3.122 15.829 -3.831 1.00 87.56 173 ASN A C 1
ATOM 1332 O O . ASN A 1 173 ? 3.710 16.481 -4.685 1.00 87.56 173 ASN A O 1
ATOM 1336 N N . MET A 1 174 ? 2.025 15.124 -4.121 1.00 86.38 174 MET A N 1
ATOM 1337 C CA . MET A 1 174 ? 1.503 15.007 -5.484 1.00 86.38 174 MET A CA 1
ATOM 1338 C C . MET A 1 174 ? 1.058 16.347 -6.094 1.00 86.38 174 MET A C 1
ATOM 1340 O O . MET A 1 174 ? 1.215 16.557 -7.295 1.00 86.38 174 MET A O 1
ATOM 1344 N N . VAL A 1 175 ? 0.489 17.255 -5.295 1.00 86.12 175 VAL A N 1
ATOM 1345 C CA . VAL A 1 175 ? 0.055 18.582 -5.769 1.00 86.12 175 VAL A CA 1
ATOM 1346 C C . VAL A 1 175 ? 1.238 19.531 -5.971 1.00 86.12 175 VAL A C 1
ATOM 1348 O O . VAL A 1 175 ? 1.206 20.339 -6.898 1.00 86.12 175 VAL A O 1
ATOM 1351 N N . VAL A 1 176 ? 2.247 19.467 -5.102 1.00 85.81 176 VAL A N 1
ATOM 1352 C CA . VAL A 1 176 ? 3.387 20.397 -5.102 1.00 85.81 176 VAL A CA 1
ATOM 1353 C C . VAL A 1 176 ? 4.455 19.977 -6.110 1.00 85.81 176 VAL A C 1
ATOM 1355 O O . VAL A 1 176 ? 4.867 20.802 -6.922 1.00 85.81 176 VAL A O 1
ATOM 1358 N N . ASP A 1 177 ? 4.854 18.706 -6.091 1.00 79.38 177 ASP A N 1
ATOM 1359 C CA . ASP A 1 177 ? 5.975 18.191 -6.887 1.00 79.38 177 ASP A CA 1
ATOM 1360 C C . ASP A 1 177 ? 5.517 17.457 -8.157 1.00 79.38 177 ASP A C 1
ATOM 1362 O O . ASP A 1 177 ? 6.330 17.105 -9.010 1.00 79.38 177 ASP A O 1
ATOM 1366 N N . GLY A 1 178 ? 4.205 17.266 -8.315 1.00 68.94 178 GLY A N 1
ATOM 1367 C CA . GLY A 1 178 ? 3.605 16.571 -9.446 1.00 68.94 178 GLY A CA 1
ATOM 1368 C C . GLY A 1 178 ? 3.481 15.059 -9.245 1.00 68.94 178 GLY A C 1
ATOM 1369 O O . GLY A 1 178 ? 4.087 14.442 -8.373 1.00 68.94 178 GLY A O 1
ATOM 1370 N N . ALA A 1 179 ? 2.636 14.450 -10.074 1.00 62.50 179 ALA A N 1
ATOM 1371 C CA . ALA A 1 179 ? 2.424 13.009 -10.107 1.00 62.50 179 ALA A CA 1
ATOM 1372 C C . ALA A 1 179 ? 3.693 12.276 -10.582 1.00 62.50 179 ALA A C 1
ATOM 1374 O O . ALA A 1 179 ? 4.137 12.493 -11.708 1.00 62.50 179 ALA A O 1
ATOM 1375 N N . GLY A 1 180 ? 4.238 11.386 -9.746 1.00 56.78 180 GLY A N 1
ATOM 1376 C CA . GLY A 1 180 ? 5.372 10.527 -10.105 1.00 56.78 180 GLY A CA 1
ATOM 1377 C C . GLY A 1 180 ? 6.761 11.121 -9.855 1.00 56.78 180 GLY A C 1
ATOM 1378 O O . GLY A 1 180 ? 7.727 10.598 -10.400 1.00 56.78 180 GLY A O 1
ATOM 1379 N N . SER A 1 181 ? 6.885 12.189 -9.059 1.00 61.59 181 SER A N 1
ATOM 1380 C CA . SER A 1 181 ? 8.193 12.659 -8.596 1.00 61.59 181 SER A CA 1
ATOM 1381 C C . SER A 1 181 ? 8.748 11.731 -7.510 1.00 61.59 181 SER A C 1
ATOM 1383 O O . SER A 1 181 ? 8.125 11.508 -6.468 1.00 61.59 181 SER A O 1
ATOM 1385 N N . GLU A 1 182 ? 9.934 11.178 -7.752 1.00 67.50 182 GLU A N 1
ATOM 1386 C CA . GLU A 1 182 ? 10.711 10.509 -6.713 1.00 67.50 182 GLU A CA 1
ATOM 1387 C C . GLU A 1 182 ? 11.283 11.579 -5.781 1.00 67.50 182 GLU A C 1
ATOM 1389 O O . GLU A 1 182 ? 12.081 12.425 -6.187 1.00 67.50 182 GLU A O 1
ATOM 1394 N N . SER A 1 183 ? 10.813 11.594 -4.535 1.00 77.31 183 SER A N 1
ATOM 1395 C CA . SER A 1 183 ? 11.275 12.522 -3.507 1.00 77.31 183 SER A CA 1
ATOM 1396 C C . SER A 1 183 ? 11.630 11.768 -2.231 1.00 77.31 183 SER A C 1
ATOM 1398 O O . SER A 1 183 ? 11.023 10.745 -1.904 1.00 77.31 183 SER A O 1
ATOM 1400 N N . ASP A 1 184 ? 12.567 12.310 -1.450 1.00 83.38 184 ASP A N 1
ATOM 1401 C CA . ASP A 1 184 ? 12.882 11.786 -0.114 1.00 83.38 184 ASP A CA 1
ATOM 1402 C C . ASP A 1 184 ? 11.616 11.676 0.755 1.00 83.38 184 ASP A C 1
ATOM 1404 O O . ASP A 1 184 ? 11.472 10.760 1.566 1.00 83.38 184 ASP A O 1
ATOM 1408 N N . LEU A 1 185 ? 10.659 12.591 0.559 1.00 85.25 185 LEU A N 1
ATOM 1409 C CA . LEU A 1 185 ? 9.371 12.564 1.242 1.00 85.25 185 LEU A CA 1
ATOM 1410 C C . LEU A 1 185 ? 8.516 11.365 0.808 1.00 85.25 185 LEU A C 1
ATOM 1412 O O . LEU A 1 185 ? 7.909 10.731 1.672 1.00 85.25 185 LEU A O 1
ATOM 1416 N N . ALA A 1 186 ? 8.488 11.020 -0.482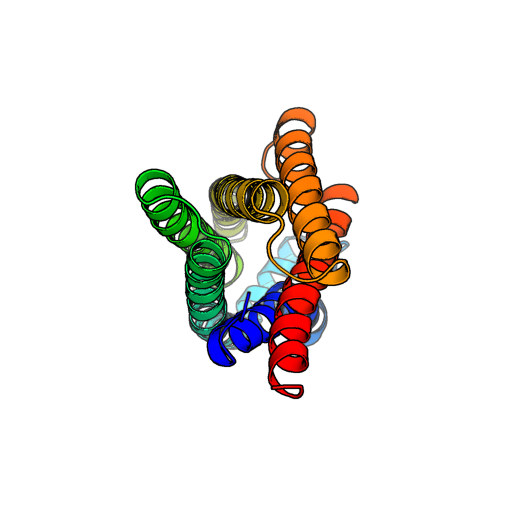 1.00 83.56 186 ALA A N 1
ATOM 1417 C CA . ALA A 1 186 ? 7.804 9.829 -0.991 1.00 83.56 186 ALA A CA 1
ATOM 1418 C C . ALA A 1 186 ? 8.405 8.537 -0.405 1.00 83.56 186 ALA A C 1
ATOM 1420 O O . ALA A 1 186 ? 7.681 7.626 -0.003 1.00 83.56 186 ALA A O 1
ATOM 1421 N N . PHE A 1 187 ? 9.731 8.478 -0.255 1.00 86.44 187 PHE A N 1
ATOM 1422 C CA . PHE A 1 187 ? 10.385 7.349 0.409 1.00 86.44 187 PHE A CA 1
ATOM 1423 C C . PHE A 1 187 ? 10.024 7.268 1.904 1.00 86.44 187 PHE A C 1
ATOM 1425 O O . PHE A 1 187 ? 9.644 6.209 2.411 1.00 86.44 187 PHE A O 1
ATOM 1432 N N . ILE A 1 188 ? 10.088 8.392 2.626 1.00 89.00 188 ILE A N 1
ATOM 1433 C CA . ILE A 1 188 ? 9.764 8.451 4.061 1.00 89.00 188 ILE A CA 1
ATOM 1434 C C . ILE A 1 188 ? 8.302 8.070 4.320 1.00 89.00 188 ILE A C 1
ATOM 1436 O O . ILE A 1 188 ? 8.015 7.324 5.261 1.00 89.00 188 ILE A O 1
ATOM 1440 N N . THR A 1 189 ? 7.376 8.570 3.504 1.00 90.75 189 THR A N 1
ATOM 1441 C CA . THR A 1 189 ? 5.942 8.265 3.615 1.00 90.75 189 THR A CA 1
ATOM 1442 C C . THR A 1 189 ? 5.662 6.796 3.332 1.00 90.75 189 THR A C 1
ATOM 1444 O O . THR A 1 189 ? 4.944 6.165 4.110 1.00 90.75 189 THR A O 1
ATOM 1447 N N . TRP A 1 190 ? 6.311 6.205 2.327 1.00 91.06 190 TRP A N 1
ATOM 1448 C CA . TRP A 1 190 ? 6.219 4.777 2.027 1.00 91.06 190 TRP A CA 1
ATOM 1449 C C . TRP A 1 190 ? 6.687 3.887 3.191 1.00 91.06 190 TRP A C 1
ATOM 1451 O O . TRP A 1 190 ? 5.955 2.988 3.626 1.00 91.06 190 TRP A O 1
ATOM 1461 N N . ILE A 1 191 ? 7.866 4.158 3.761 1.00 92.88 191 ILE A N 1
ATOM 1462 C CA . ILE A 1 191 ? 8.387 3.391 4.904 1.00 92.88 191 ILE A CA 1
ATOM 1463 C C . ILE A 1 191 ? 7.534 3.617 6.157 1.00 92.88 191 ILE A C 1
ATOM 1465 O O . ILE A 1 191 ? 7.184 2.661 6.857 1.00 92.88 191 ILE A O 1
ATOM 1469 N N . GLY A 1 192 ? 7.148 4.864 6.433 1.00 93.56 192 GLY A N 1
ATOM 1470 C CA . GLY A 1 192 ? 6.266 5.206 7.548 1.00 93.56 192 GLY A CA 1
ATOM 1471 C C . GLY A 1 192 ? 4.911 4.504 7.452 1.00 93.56 192 GLY A C 1
ATOM 1472 O O . GLY A 1 192 ? 4.403 3.996 8.456 1.00 93.56 192 GLY A O 1
ATOM 1473 N N . TRP A 1 193 ? 4.357 4.410 6.242 1.00 95.25 193 TRP A N 1
ATOM 1474 C CA . TRP A 1 193 ? 3.110 3.707 5.966 1.00 95.25 193 TRP A CA 1
ATOM 1475 C C . TRP A 1 193 ? 3.247 2.220 6.282 1.00 95.25 193 TRP A C 1
ATOM 1477 O O . TRP A 1 193 ? 2.422 1.672 7.016 1.00 95.25 193 TRP A O 1
ATOM 1487 N N . ALA A 1 194 ? 4.321 1.578 5.814 1.00 95.44 194 ALA A N 1
ATOM 1488 C CA . ALA A 1 194 ? 4.558 0.160 6.062 1.00 95.44 194 ALA A CA 1
ATOM 1489 C C . ALA A 1 194 ? 4.671 -0.135 7.564 1.00 95.44 194 ALA A C 1
ATOM 1491 O O . ALA A 1 194 ? 4.021 -1.056 8.065 1.00 95.44 194 ALA A O 1
ATOM 1492 N N . ILE A 1 195 ? 5.423 0.688 8.302 1.00 95.25 195 ILE A N 1
ATOM 1493 C CA . ILE A 1 195 ? 5.557 0.577 9.761 1.00 95.25 195 ILE A CA 1
ATOM 1494 C C . ILE A 1 195 ? 4.192 0.704 10.438 1.00 95.25 195 ILE A C 1
ATOM 1496 O O . ILE A 1 195 ? 3.856 -0.101 11.309 1.00 95.25 195 ILE A O 1
ATOM 1500 N N . ALA A 1 196 ? 3.389 1.692 10.046 1.00 96.25 196 ALA A N 1
ATOM 1501 C CA . ALA A 1 196 ? 2.107 1.937 10.688 1.00 96.25 196 ALA A CA 1
ATOM 1502 C C . ALA A 1 196 ? 1.078 0.838 10.392 1.00 96.25 196 ALA A C 1
ATOM 1504 O O . ALA A 1 196 ? 0.366 0.393 11.297 1.00 96.25 196 ALA A O 1
ATOM 1505 N N . VAL A 1 197 ? 1.049 0.336 9.1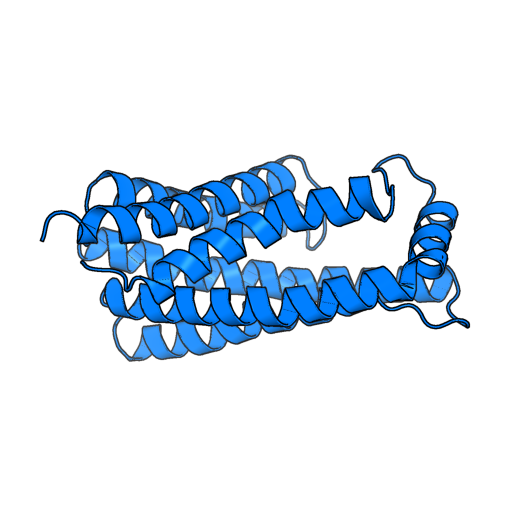58 1.00 95.81 197 VAL A N 1
ATOM 1506 C CA . VAL A 1 197 ? 0.207 -0.794 8.753 1.00 95.81 197 VAL A CA 1
ATOM 1507 C C . VAL A 1 197 ? 0.599 -2.066 9.507 1.00 95.81 197 VAL A C 1
ATOM 1509 O O . VAL A 1 197 ? -0.263 -2.718 10.102 1.00 95.81 197 VAL A O 1
ATOM 1512 N N . VAL A 1 198 ? 1.892 -2.395 9.568 1.00 96.62 198 VAL A N 1
ATOM 1513 C CA . VAL A 1 198 ? 2.386 -3.546 10.343 1.00 96.62 198 VAL A CA 1
ATOM 1514 C C . VAL A 1 198 ? 2.050 -3.379 11.826 1.00 96.62 198 VAL A C 1
ATOM 1516 O O . VAL A 1 198 ? 1.554 -4.321 12.445 1.00 96.62 198 VAL A O 1
ATOM 1519 N N . GLY A 1 199 ? 2.234 -2.180 12.385 1.00 94.62 199 GLY A N 1
ATOM 1520 C CA . GLY A 1 199 ? 1.896 -1.853 13.771 1.00 94.62 199 GLY A CA 1
ATOM 1521 C C . GLY A 1 199 ? 0.423 -2.104 14.101 1.00 94.62 199 GLY A C 1
ATOM 1522 O O . GLY A 1 199 ? 0.113 -2.746 15.107 1.00 94.62 199 GLY A O 1
ATOM 1523 N N . ILE A 1 200 ? -0.496 -1.688 13.223 1.00 94.12 200 ILE A N 1
ATOM 1524 C CA . ILE A 1 200 ? -1.930 -1.999 13.340 1.00 94.12 200 ILE A CA 1
ATOM 1525 C C . ILE A 1 200 ? -2.166 -3.512 13.345 1.00 94.12 200 ILE A C 1
ATOM 1527 O O . ILE A 1 200 ? -2.911 -4.021 14.189 1.00 94.12 200 ILE A O 1
ATOM 1531 N N . GLY A 1 201 ? -1.524 -4.234 12.426 1.00 93.62 201 GLY A N 1
ATOM 1532 C CA . GLY A 1 201 ? -1.634 -5.684 12.333 1.00 93.62 201 GLY A CA 1
ATOM 1533 C C . GLY A 1 201 ? -1.195 -6.387 13.618 1.00 93.62 201 GLY A C 1
ATOM 1534 O O . GLY A 1 201 ? -1.965 -7.176 14.173 1.00 93.62 201 GLY A O 1
ATOM 1535 N N . VAL A 1 202 ? -0.008 -6.047 14.132 1.00 93.88 202 VAL A N 1
ATOM 1536 C CA . VAL A 1 202 ? 0.565 -6.601 15.372 1.00 93.88 202 VAL A CA 1
ATOM 1537 C C . VAL A 1 202 ? -0.338 -6.322 16.572 1.00 93.88 202 VAL A C 1
ATOM 1539 O O . VAL A 1 202 ? -0.672 -7.246 17.312 1.00 93.88 202 VAL A O 1
ATOM 1542 N N . LEU A 1 203 ? -0.813 -5.087 16.745 1.00 90.12 203 LEU A N 1
ATOM 1543 C CA . LEU A 1 203 ? -1.718 -4.745 17.850 1.00 90.12 203 LEU A CA 1
ATOM 1544 C C . LEU A 1 203 ? -3.040 -5.520 17.792 1.00 90.12 203 LEU A C 1
ATOM 1546 O O . LEU A 1 203 ? -3.591 -5.887 18.833 1.00 90.12 203 LEU A O 1
ATOM 1550 N N . GLY A 1 204 ? -3.543 -5.808 16.590 1.00 86.06 204 GLY A N 1
ATOM 1551 C CA . GLY A 1 204 ? -4.723 -6.653 16.414 1.00 86.06 204 GLY A CA 1
ATOM 1552 C C . GLY A 1 204 ? -4.510 -8.123 16.810 1.00 86.06 204 GLY A C 1
ATOM 1553 O O . GLY A 1 204 ? -5.486 -8.805 17.115 1.00 86.06 204 GLY A O 1
ATOM 1554 N N . LEU A 1 205 ? -3.261 -8.611 16.849 1.00 86.88 205 LEU A N 1
ATOM 1555 C CA . LEU A 1 205 ? -2.928 -9.944 17.367 1.00 86.88 205 LEU A CA 1
ATOM 1556 C C . LEU A 1 205 ? -2.801 -9.946 18.892 1.00 86.88 205 LEU A C 1
ATOM 1558 O O . LEU A 1 205 ? -3.393 -10.802 19.539 1.00 86.88 205 LEU A O 1
ATOM 1562 N N . VAL A 1 206 ? -2.083 -8.972 19.457 1.00 79.00 206 VAL A N 1
ATOM 1563 C CA . VAL A 1 206 ? -1.815 -8.899 20.907 1.00 79.00 206 VAL A CA 1
ATOM 1564 C C . VAL A 1 206 ? -3.106 -8.694 21.704 1.00 79.00 206 VAL A C 1
ATOM 1566 O O . VAL A 1 206 ? -3.328 -9.337 22.719 1.00 79.00 206 VAL A O 1
ATOM 1569 N N . THR A 1 207 ? -4.034 -7.879 21.197 1.00 60.81 207 THR A N 1
ATOM 1570 C CA . THR A 1 207 ? -5.331 -7.631 21.862 1.00 60.81 207 THR A CA 1
ATOM 1571 C C . THR A 1 207 ? -6.282 -8.837 21.898 1.00 60.81 207 THR A C 1
ATOM 1573 O O . THR A 1 207 ? -7.361 -8.733 22.481 1.00 60.81 207 THR A O 1
ATOM 1576 N N . LYS A 1 208 ? -5.918 -9.968 21.278 1.00 55.16 208 LYS A N 1
ATOM 1577 C CA . LYS A 1 208 ? -6.667 -11.230 21.358 1.00 55.16 208 LYS A CA 1
ATOM 1578 C C . LYS A 1 208 ? -6.127 -12.216 22.387 1.00 55.16 208 LYS A C 1
ATOM 1580 O O . LYS A 1 208 ? -6.864 -13.132 22.722 1.00 55.16 208 LYS A O 1
ATOM 1585 N N . GLU A 1 209 ? -4.877 -12.090 22.828 1.00 47.09 209 GLU A N 1
ATOM 1586 C CA . GLU A 1 209 ? -4.297 -13.039 23.792 1.00 47.09 209 GLU A CA 1
ATOM 1587 C C . GLU A 1 209 ? -4.787 -12.786 25.226 1.00 47.09 209 GLU A C 1
ATOM 1589 O O . GLU A 1 209 ? -4.795 -13.706 26.036 1.00 47.09 209 GLU A O 1
ATOM 1594 N N . ASP A 1 210 ? -5.281 -11.577 25.506 1.00 43.06 210 ASP A N 1
ATOM 1595 C CA . ASP A 1 210 ? -5.727 -11.151 26.838 1.00 43.06 210 ASP A CA 1
ATOM 1596 C C . ASP A 1 210 ? -7.252 -11.290 27.080 1.00 43.06 210 ASP A C 1
ATOM 1598 O O . ASP A 1 210 ? -7.783 -10.682 28.014 1.00 43.06 210 ASP A O 1
ATOM 1602 N N . ALA A 1 211 ? -7.981 -12.043 26.243 1.00 40.91 211 ALA A N 1
ATOM 1603 C CA . ALA A 1 211 ? -9.434 -12.266 26.353 1.00 40.91 211 ALA A CA 1
ATOM 1604 C C . ALA A 1 211 ? -9.789 -13.757 26.351 1.00 40.91 211 ALA A C 1
ATOM 1606 O O . ALA A 1 211 ? -10.692 -14.133 27.133 1.00 40.91 211 ALA A O 1
#